Protein AF-A0A7S2EIN8-F1 (afdb_monomer_lite)

Foldseek 3Di:
DVVVVVLVVVLVVLCDLQQADPPDDPDGRHNLRVVLVVCVVVVPPCPDLVVLLSNCLSVLNPVVRDSCVVLVVVLVVLVVVLVVLVVVLVVVVPDDQVVVCVVPVDRCPVVNVVSVVVNVVSVVVSVVSVVVCVCSPSVNSSVVCCCCPVCVRNPVVSVVSVVVVVVVVVVVVVVVVVVVVVVVPDDDPDPPDPDPPPPPCPVPPDPPPPPPPPDDPPPPPPPPPPPPPPPDDPPPPDPPPDPPPPPPPPDPPPPPPPPDPPPPDPPPDDDDDD

pLDDT: mean 77.04, std 20.59, range [40.34, 98.19]

Radius of gyration: 37.45 Å; chains: 1; bounding box: 76×81×113 Å

Organism: Trieres chinensis (NCBI:txid1514140)

Sequence (274 aa):
CVTLSFSGMIAAANGDFCSGGASDGNIKDSPEGTFLDILDEQQFNRGSIIYNVLKYYITDCDSDLYPLQFLEEHEIEVNNALNSTTDFSTALNNTDSEQLQNICGSDFMKEKVLLGEIKGLLQTLAKDVVKALDLMSCKSINSLYANTFHEGTCTHSVKAFTWIFSSLLVISLCGMLMLTFRASLYEVEWYEGGGIPSSVKVDSDEMNEEPVDETNNEQKIEYQDYEHQDNEEPDSTKENIDPEIVVDNSREIEATLPASPLATSYITDKPEQY

InterPro domains:
  IPR006990 Tweety [PTHR12424] (2-222)

Structure (mmCIF, N/CA/C/O backbone):
data_AF-A0A7S2EIN8-F1
#
_entry.id   AF-A0A7S2EIN8-F1
#
loop_
_atom_site.group_PDB
_atom_site.id
_atom_site.type_symbol
_atom_site.label_atom_id
_atom_site.label_alt_id
_atom_site.label_comp_id
_atom_site.label_asym_id
_atom_site.label_entity_id
_atom_site.label_seq_id
_atom_site.pdbx_PDB_ins_code
_atom_site.Cartn_x
_atom_site.Cartn_y
_atom_site.Cartn_z
_atom_site.occupancy
_atom_site.B_iso_or_equiv
_atom_site.auth_seq_id
_atom_site.auth_comp_id
_atom_site.auth_asym_id
_atom_site.auth_atom_id
_atom_site.pdbx_PDB_model_num
ATOM 1 N N . CYS A 1 1 ? 20.362 -8.843 -34.241 1.00 55.25 1 CYS A N 1
ATOM 2 C CA . CYS A 1 1 ? 19.372 -7.831 -34.674 1.00 55.25 1 CYS A CA 1
ATOM 3 C C . CYS A 1 1 ? 18.155 -7.825 -33.746 1.00 55.25 1 CYS A C 1
ATOM 5 O O . CYS A 1 1 ? 17.931 -6.811 -33.110 1.00 55.25 1 CYS A O 1
ATOM 7 N N . VAL A 1 2 ? 17.463 -8.959 -33.558 1.00 61.47 2 VAL A N 1
ATOM 8 C CA . VAL A 1 2 ? 16.270 -9.069 -32.683 1.00 61.47 2 VAL A CA 1
ATOM 9 C C . VAL A 1 2 ? 16.517 -8.643 -31.222 1.00 61.47 2 VAL A C 1
ATOM 11 O O . VAL A 1 2 ? 15.683 -7.970 -30.627 1.00 61.47 2 VAL A O 1
ATOM 14 N N . THR A 1 3 ? 17.685 -8.951 -30.650 1.00 59.12 3 THR A N 1
ATOM 15 C CA . THR A 1 3 ? 18.017 -8.607 -29.253 1.00 59.12 3 THR A CA 1
ATOM 16 C C . THR A 1 3 ? 18.209 -7.107 -29.002 1.00 59.12 3 THR A C 1
ATOM 18 O O . THR A 1 3 ? 17.878 -6.631 -27.922 1.00 59.12 3 THR A O 1
ATOM 21 N N . LEU A 1 4 ? 18.689 -6.349 -29.996 1.00 63.88 4 LEU A N 1
ATOM 22 C CA . LEU A 1 4 ? 18.875 -4.894 -29.879 1.00 63.88 4 LEU A CA 1
ATOM 23 C C . LEU A 1 4 ? 17.540 -4.140 -29.936 1.00 63.88 4 LEU A C 1
ATOM 25 O O . LEU A 1 4 ? 17.394 -3.095 -29.305 1.00 63.88 4 LEU A O 1
ATOM 29 N N . SER A 1 5 ? 16.554 -4.683 -30.655 1.00 72.12 5 SER A N 1
ATOM 30 C CA . SER A 1 5 ? 15.210 -4.104 -30.728 1.00 72.12 5 SER A CA 1
ATOM 31 C C . SER A 1 5 ? 14.480 -4.184 -29.384 1.00 72.12 5 SER A C 1
ATOM 33 O O . SER A 1 5 ? 13.809 -3.231 -29.001 1.00 72.12 5 SER A O 1
ATOM 35 N N . PHE A 1 6 ? 14.653 -5.277 -28.632 1.00 73.06 6 PHE A N 1
ATOM 36 C CA . PHE A 1 6 ? 13.958 -5.480 -27.358 1.00 73.06 6 PHE A CA 1
ATOM 37 C C . PHE A 1 6 ? 14.475 -4.564 -26.236 1.00 73.06 6 PHE A C 1
ATOM 39 O O . PHE A 1 6 ? 13.684 -3.967 -25.510 1.00 73.06 6 PHE A O 1
ATOM 46 N N . SER A 1 7 ? 15.796 -4.366 -26.131 1.00 69.62 7 SER A N 1
ATOM 47 C CA . SER A 1 7 ? 16.373 -3.463 -25.121 1.00 69.62 7 SER A CA 1
ATOM 48 C C . SER A 1 7 ? 15.960 -2.002 -25.319 1.00 69.62 7 SER A C 1
ATOM 50 O O . SER A 1 7 ? 15.781 -1.277 -24.344 1.00 69.62 7 SER A O 1
ATOM 52 N N . GLY A 1 8 ? 15.782 -1.575 -26.575 1.00 74.50 8 GLY A N 1
ATOM 53 C CA . GLY A 1 8 ? 15.323 -0.222 -26.894 1.00 74.50 8 GLY A CA 1
ATOM 54 C C . GLY A 1 8 ? 13.888 0.038 -26.433 1.00 74.50 8 GLY A C 1
ATOM 55 O O . GLY A 1 8 ? 13.610 1.110 -25.906 1.00 74.50 8 GLY A O 1
ATOM 56 N N . MET A 1 9 ? 13.001 -0.955 -26.562 1.00 78.81 9 MET A N 1
ATOM 57 C CA . MET A 1 9 ? 11.609 -0.843 -26.109 1.00 78.81 9 MET A CA 1
ATOM 58 C C . MET A 1 9 ? 11.514 -0.702 -24.588 1.00 78.81 9 MET A C 1
ATOM 60 O O . MET A 1 9 ? 10.776 0.149 -24.110 1.00 78.81 9 MET A O 1
ATOM 64 N N . ILE A 1 10 ? 12.302 -1.475 -23.830 1.00 77.69 10 ILE A N 1
ATOM 65 C CA . ILE A 1 10 ? 12.318 -1.387 -22.359 1.00 77.69 10 ILE A CA 1
ATOM 66 C C . ILE A 1 10 ? 12.833 -0.020 -21.898 1.00 77.69 10 ILE A C 1
ATOM 68 O O . ILE A 1 10 ? 12.255 0.592 -21.004 1.00 77.69 10 ILE A O 1
ATOM 72 N N . ALA A 1 11 ? 13.908 0.482 -22.513 1.00 78.25 11 ALA A N 1
ATOM 73 C CA . ALA A 1 11 ? 14.453 1.792 -22.166 1.00 78.25 11 ALA A CA 1
ATOM 74 C C . ALA A 1 11 ? 13.470 2.928 -22.490 1.00 78.25 11 ALA A C 1
ATOM 76 O O . ALA A 1 11 ? 13.320 3.841 -21.683 1.00 78.25 11 ALA A O 1
ATOM 77 N N . ALA A 1 12 ? 12.783 2.850 -23.635 1.00 81.50 12 ALA A N 1
ATOM 78 C CA . ALA A 1 12 ? 11.754 3.813 -24.011 1.00 81.50 12 ALA A CA 1
ATOM 79 C C . ALA A 1 12 ? 10.552 3.761 -23.058 1.00 81.50 12 ALA A C 1
ATOM 81 O O . ALA A 1 12 ? 10.126 4.808 -22.592 1.00 81.50 12 ALA A O 1
ATOM 82 N N . ALA A 1 13 ? 10.070 2.566 -22.701 1.00 83.00 13 ALA A N 1
ATOM 83 C CA . ALA A 1 13 ? 8.963 2.397 -21.760 1.00 83.00 13 ALA A CA 1
ATOM 84 C C . ALA A 1 13 ? 9.299 2.929 -20.357 1.00 83.00 13 ALA A C 1
ATOM 86 O O . ALA A 1 13 ? 8.482 3.605 -19.744 1.00 83.00 13 ALA A O 1
ATOM 87 N N . ASN A 1 14 ? 10.517 2.686 -19.860 1.00 81.56 14 ASN A N 1
ATOM 88 C CA . ASN A 1 14 ? 10.955 3.232 -18.571 1.00 81.56 14 ASN A CA 1
ATOM 89 C C . ASN A 1 14 ? 11.148 4.752 -18.620 1.00 81.56 14 ASN A C 1
ATOM 91 O O . ASN A 1 14 ? 10.870 5.439 -17.641 1.00 81.56 14 ASN A O 1
ATOM 95 N N . GLY A 1 15 ? 11.647 5.268 -19.747 1.00 83.81 15 GLY A N 1
ATOM 96 C CA . GLY A 1 15 ? 11.772 6.703 -19.980 1.00 83.81 15 GLY A CA 1
ATOM 97 C C . GLY A 1 15 ? 10.412 7.388 -19.952 1.00 83.81 15 GLY A C 1
ATOM 98 O O . GLY A 1 15 ? 10.266 8.362 -19.229 1.00 83.81 15 GLY A O 1
ATOM 99 N N . ASP A 1 16 ? 9.433 6.823 -20.661 1.00 84.38 16 ASP A N 1
ATOM 100 C CA . ASP A 1 16 ? 8.050 7.306 -20.722 1.00 84.38 16 ASP A CA 1
ATOM 101 C C . ASP A 1 16 ? 7.367 7.245 -19.348 1.00 84.38 16 ASP A C 1
ATOM 103 O O . ASP A 1 16 ? 6.773 8.220 -18.893 1.00 84.38 16 ASP A O 1
ATOM 107 N N . PHE A 1 17 ? 7.564 6.142 -18.615 1.00 85.75 17 PHE A N 1
ATOM 108 C CA . PHE A 1 17 ? 7.057 5.995 -17.252 1.00 85.75 17 PHE A CA 1
ATOM 109 C C . PHE A 1 17 ? 7.578 7.100 -16.326 1.00 85.75 17 PHE A C 1
ATOM 111 O O . PHE A 1 17 ? 6.794 7.707 -15.608 1.00 85.75 17 PHE A O 1
ATOM 118 N N . CYS A 1 18 ? 8.880 7.392 -16.363 1.00 87.00 18 CYS A N 1
ATOM 119 C CA . CYS A 1 18 ? 9.504 8.379 -15.482 1.00 87.00 18 CYS A CA 1
ATOM 120 C C . CYS A 1 18 ? 9.372 9.829 -15.961 1.00 87.00 18 CYS A C 1
ATOM 122 O O . CYS A 1 18 ? 9.453 10.734 -15.137 1.00 87.00 18 CYS A O 1
ATOM 124 N N . SER A 1 19 ? 9.185 10.067 -17.262 1.00 85.75 19 SER A N 1
ATOM 125 C CA . SER A 1 19 ? 8.860 11.398 -17.785 1.00 85.75 19 SER A CA 1
ATOM 126 C C . SER A 1 19 ? 7.396 11.771 -17.586 1.00 85.75 19 SER A C 1
ATOM 128 O O . SER A 1 19 ? 7.049 12.917 -17.831 1.00 85.75 19 SER A O 1
ATOM 130 N N . GLY A 1 20 ? 6.562 10.832 -17.135 1.00 78.69 20 GLY A N 1
ATOM 131 C CA . GLY A 1 20 ? 5.189 11.073 -16.715 1.00 78.69 20 GLY A CA 1
ATOM 132 C C . GLY A 1 20 ? 4.190 11.315 -17.849 1.00 78.69 20 GLY A C 1
ATOM 133 O O . GLY A 1 20 ? 4.522 11.773 -18.943 1.00 78.69 20 GLY A O 1
ATOM 134 N N . GLY A 1 21 ? 2.928 11.015 -17.546 1.00 68.50 21 GLY A N 1
ATOM 135 C CA . GLY A 1 21 ? 1.764 11.308 -18.378 1.00 68.50 21 GLY A CA 1
ATOM 136 C C . GLY A 1 21 ? 1.254 12.745 -18.222 1.00 68.50 21 GLY A C 1
ATOM 137 O O . GLY A 1 21 ? 1.492 13.414 -17.216 1.00 68.50 21 GLY A O 1
ATOM 138 N N . ALA A 1 22 ? 0.534 13.246 -19.228 1.00 61.72 22 ALA A N 1
ATOM 139 C CA . ALA A 1 22 ? 0.036 14.624 -19.286 1.00 61.72 22 ALA A CA 1
ATOM 140 C C . ALA A 1 22 ? -1.265 14.831 -18.486 1.00 61.72 22 ALA A C 1
ATOM 142 O O . ALA A 1 22 ? -2.180 15.508 -18.965 1.00 61.72 22 ALA A O 1
ATOM 143 N N . SER A 1 23 ? -1.368 14.262 -17.287 1.00 57.94 23 SER A N 1
ATOM 144 C CA . SER A 1 23 ? -2.604 14.317 -16.510 1.00 57.94 23 SER A CA 1
ATOM 145 C C . SER A 1 23 ? -2.609 15.477 -15.514 1.00 57.94 23 SER A C 1
ATOM 147 O O . SER A 1 23 ? -1.933 15.493 -14.493 1.00 57.94 23 SER A O 1
ATOM 149 N N . ASP A 1 24 ? -3.420 16.474 -15.866 1.00 61.41 24 ASP A N 1
ATOM 150 C CA . ASP A 1 24 ? -3.988 17.491 -14.981 1.00 61.41 24 ASP A CA 1
ATOM 151 C C . ASP A 1 24 ? -2.997 18.447 -14.290 1.00 61.41 24 ASP A C 1
ATOM 153 O O . ASP A 1 24 ? -2.968 18.579 -13.075 1.00 61.41 24 ASP A O 1
ATOM 157 N N . GLY A 1 25 ? -2.209 19.173 -15.095 1.00 61.91 25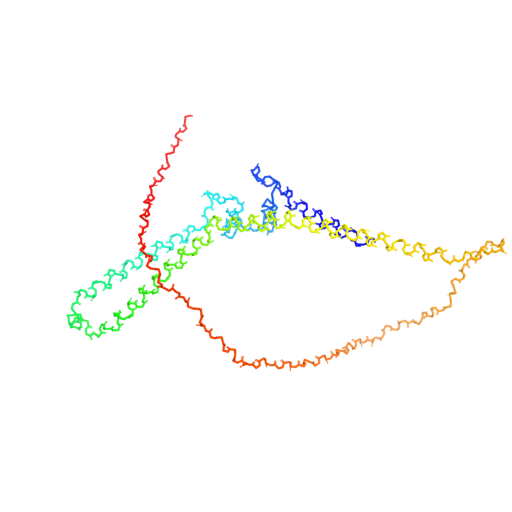 GLY A N 1
ATOM 158 C CA . GLY A 1 25 ? -1.685 20.525 -14.808 1.00 61.91 25 GLY A CA 1
ATOM 159 C C . GLY A 1 25 ? -0.634 20.705 -13.700 1.00 61.91 25 GLY A C 1
ATOM 160 O O . GLY A 1 25 ? 0.293 21.490 -13.898 1.00 61.91 25 GLY A O 1
ATOM 161 N N . ASN A 1 26 ? -0.757 19.984 -12.590 1.00 66.75 26 ASN A N 1
ATOM 162 C CA . ASN A 1 26 ? 0.012 20.125 -11.357 1.00 66.75 26 ASN A CA 1
ATOM 163 C C . ASN A 1 26 ? 0.976 18.953 -11.122 1.00 66.75 26 ASN A C 1
ATOM 165 O O . ASN A 1 26 ? 1.955 19.127 -10.404 1.00 66.75 26 ASN A O 1
ATOM 169 N N . ILE A 1 27 ? 0.742 17.798 -11.753 1.00 69.81 27 ILE A N 1
ATOM 170 C CA . ILE A 1 27 ? 1.620 16.622 -11.699 1.00 69.81 27 ILE A CA 1
ATOM 171 C C . ILE A 1 27 ? 2.192 16.426 -13.101 1.00 69.81 27 ILE A C 1
ATOM 173 O O . ILE A 1 27 ? 1.700 15.634 -13.898 1.00 69.81 27 ILE A O 1
ATOM 177 N N . LYS A 1 28 ? 3.176 17.255 -13.454 1.00 66.25 28 LYS A N 1
ATOM 178 C CA . LYS A 1 28 ? 3.930 17.086 -14.698 1.00 66.25 28 LYS A CA 1
ATOM 179 C C . LYS A 1 28 ? 5.266 16.452 -14.368 1.00 66.25 28 LYS A C 1
ATOM 181 O O . LYS A 1 28 ? 5.902 16.845 -13.394 1.00 66.25 28 LYS A O 1
ATOM 186 N N . ASP A 1 29 ? 5.673 15.520 -15.215 1.00 79.81 29 ASP A N 1
ATOM 187 C CA . ASP A 1 29 ? 6.986 14.886 -15.183 1.00 79.81 29 ASP A CA 1
ATOM 188 C C . ASP A 1 29 ? 7.211 13.918 -14.015 1.00 79.81 29 ASP A C 1
ATOM 190 O O . ASP A 1 29 ? 8.273 13.917 -13.391 1.00 79.81 29 ASP A O 1
ATOM 194 N N . SER A 1 30 ? 6.210 13.089 -13.702 1.00 84.56 30 SER A N 1
ATOM 195 C CA . SER A 1 30 ? 6.331 12.119 -12.617 1.00 84.56 30 SER A CA 1
ATOM 196 C C . SER A 1 30 ? 5.595 10.792 -12.903 1.00 84.56 30 SER A C 1
ATOM 198 O O . SER A 1 30 ? 4.578 10.785 -13.610 1.00 84.56 30 SER A O 1
ATOM 200 N N . PRO A 1 31 ? 6.101 9.645 -12.398 1.00 88.00 31 PRO A N 1
ATOM 201 C CA . PRO A 1 31 ? 5.529 8.313 -12.652 1.00 88.00 31 PRO A CA 1
ATOM 202 C C . PRO A 1 31 ? 4.085 8.147 -12.165 1.00 88.00 31 PRO A C 1
ATOM 204 O O . PRO A 1 31 ? 3.326 7.325 -12.681 1.00 88.00 31 PRO A O 1
ATOM 207 N N . GLU A 1 32 ? 3.693 8.970 -11.202 1.00 88.62 32 GLU A N 1
ATOM 208 C CA . GLU A 1 32 ? 2.340 9.132 -10.686 1.00 88.62 32 GLU A CA 1
ATOM 209 C C . GLU A 1 32 ? 1.321 9.424 -11.794 1.00 88.62 32 GLU A C 1
ATOM 211 O O . GLU A 1 32 ? 0.262 8.796 -11.834 1.00 88.62 32 GLU A O 1
ATOM 216 N N . GLY A 1 33 ? 1.654 10.330 -12.722 1.00 87.81 33 GLY A N 1
ATOM 217 C CA . GLY A 1 33 ? 0.772 10.695 -13.832 1.00 87.81 33 GLY A CA 1
ATOM 218 C C . GLY A 1 33 ? 0.499 9.511 -14.756 1.00 87.81 33 GLY A C 1
ATOM 219 O O . GLY A 1 33 ? -0.649 9.237 -15.095 1.00 87.81 33 GLY A O 1
ATOM 220 N N . THR A 1 34 ? 1.539 8.738 -15.075 1.00 88.81 34 THR A N 1
ATOM 221 C CA . THR A 1 34 ? 1.422 7.528 -15.903 1.00 88.81 34 THR A CA 1
ATOM 222 C C . THR A 1 34 ? 0.544 6.471 -15.235 1.00 88.81 34 THR A C 1
ATOM 224 O O . THR A 1 34 ? -0.249 5.805 -15.897 1.00 88.81 34 THR A O 1
ATOM 227 N N . PHE A 1 35 ? 0.646 6.310 -13.912 1.00 89.00 35 PHE A N 1
ATOM 228 C CA . PHE A 1 35 ? -0.192 5.359 -13.183 1.00 89.00 35 PHE A CA 1
ATOM 229 C C . PHE A 1 35 ? -1.673 5.764 -13.200 1.00 89.00 35 PHE A C 1
ATOM 231 O O . PHE A 1 35 ? -2.539 4.910 -13.396 1.00 89.00 35 PHE A O 1
ATOM 238 N N . LEU A 1 36 ? -1.968 7.059 -13.045 1.00 89.44 36 LEU A N 1
ATOM 239 C CA . LEU A 1 36 ? -3.331 7.582 -13.164 1.00 89.44 36 LEU A CA 1
ATOM 240 C C . LEU A 1 36 ? -3.890 7.402 -14.581 1.00 89.44 36 LEU A C 1
ATOM 242 O O . LEU A 1 36 ? -5.034 6.971 -14.720 1.00 89.44 36 LEU A O 1
ATOM 246 N N . ASP A 1 37 ? -3.075 7.641 -15.610 1.00 89.19 37 ASP A N 1
ATOM 247 C CA . ASP A 1 37 ? -3.460 7.431 -17.010 1.00 89.19 37 ASP A CA 1
ATOM 248 C C . ASP A 1 37 ? -3.801 5.960 -17.286 1.00 89.19 37 ASP A C 1
ATOM 250 O O . ASP A 1 37 ? -4.831 5.666 -17.893 1.00 89.19 37 ASP A O 1
ATOM 254 N N . ILE A 1 38 ? -2.997 5.020 -16.772 1.00 89.81 38 ILE A N 1
ATOM 255 C CA . ILE A 1 38 ? -3.266 3.578 -16.894 1.00 89.81 38 ILE A CA 1
ATOM 256 C C . ILE A 1 38 ? -4.565 3.199 -16.174 1.00 89.81 38 ILE A C 1
ATOM 258 O O . ILE A 1 38 ? -5.360 2.425 -16.710 1.00 89.81 38 ILE A O 1
ATOM 262 N N . LEU A 1 39 ? -4.801 3.716 -14.964 1.00 90.88 39 LEU A N 1
ATOM 263 C CA . LEU A 1 39 ? -6.041 3.447 -14.229 1.00 90.88 39 LEU A CA 1
ATOM 264 C C . LEU A 1 39 ? -7.270 3.957 -14.989 1.00 90.88 39 LEU A C 1
ATOM 266 O O . LEU A 1 39 ? -8.283 3.253 -15.066 1.00 90.88 39 LEU A O 1
ATOM 270 N N . ASP A 1 40 ? -7.174 5.153 -15.566 1.00 90.56 40 ASP A N 1
ATOM 271 C CA . ASP A 1 40 ? -8.233 5.741 -16.378 1.00 90.56 40 ASP A CA 1
ATOM 272 C C . ASP A 1 40 ? -8.450 4.950 -17.685 1.00 90.56 40 ASP A C 1
ATOM 274 O O . ASP A 1 40 ? -9.597 4.696 -18.064 1.00 90.56 40 ASP A O 1
ATOM 278 N N . GLU A 1 41 ? -7.383 4.485 -18.345 1.00 92.44 41 GLU A N 1
ATOM 279 C CA . GLU A 1 41 ? -7.465 3.677 -19.570 1.00 92.44 41 GLU A CA 1
ATOM 280 C C . GLU A 1 41 ? -8.083 2.292 -19.323 1.00 92.44 41 GLU A C 1
ATOM 282 O O . GLU A 1 41 ? -8.883 1.809 -20.126 1.00 92.44 41 GLU A O 1
ATOM 287 N N . GLN A 1 42 ? -7.803 1.682 -18.168 1.00 94.56 42 GLN A N 1
ATOM 288 C CA . GLN A 1 42 ? -8.434 0.430 -17.731 1.00 94.56 42 GLN A CA 1
ATOM 289 C C . GLN A 1 42 ? -9.904 0.602 -17.307 1.00 94.56 42 GLN A C 1
ATOM 291 O O . GLN A 1 42 ? -10.538 -0.363 -16.882 1.00 94.56 42 GLN A O 1
ATOM 296 N N . GLN A 1 43 ? -10.466 1.810 -17.428 1.00 93.81 43 GLN A N 1
ATOM 297 C CA . GLN A 1 43 ? -11.842 2.130 -17.049 1.00 93.81 43 GLN A CA 1
ATOM 298 C C . GLN A 1 43 ? -12.142 1.810 -15.579 1.00 93.81 43 GLN A C 1
ATOM 300 O O . GLN A 1 43 ? -13.267 1.424 -15.236 1.00 93.81 43 GLN A O 1
ATOM 305 N N . PHE A 1 44 ? -11.158 1.981 -14.685 1.00 94.81 44 PHE A N 1
ATOM 306 C CA . PHE A 1 44 ? -11.447 1.901 -13.258 1.00 94.81 44 PHE A CA 1
ATOM 307 C C . PHE A 1 44 ? -12.503 2.942 -12.899 1.00 94.81 44 PHE A C 1
ATOM 309 O O . PHE A 1 44 ? -12.460 4.101 -13.316 1.00 94.81 44 PHE A O 1
ATOM 316 N N . ASN A 1 45 ? -13.494 2.521 -12.115 1.00 95.44 45 ASN A N 1
ATOM 317 C CA . ASN A 1 45 ? -14.538 3.431 -11.684 1.00 95.44 45 ASN A CA 1
ATOM 318 C C . ASN A 1 45 ? -13.909 4.513 -10.792 1.00 95.44 45 ASN A C 1
ATOM 320 O O . ASN A 1 45 ? -13.453 4.210 -9.687 1.00 95.44 45 ASN A O 1
ATOM 324 N N . ARG A 1 46 ? -13.926 5.768 -11.258 1.00 91.75 46 ARG A N 1
ATOM 325 C CA . ARG A 1 46 ? -13.406 6.937 -10.527 1.00 91.75 46 ARG A CA 1
ATOM 326 C C . ARG A 1 46 ? -14.088 7.167 -9.175 1.00 91.75 46 ARG A C 1
ATOM 328 O O . ARG A 1 46 ? -13.531 7.837 -8.321 1.00 91.75 46 ARG A O 1
ATOM 335 N N . GLY A 1 47 ? -15.283 6.609 -8.968 1.00 91.88 47 GLY A N 1
ATOM 336 C CA . GLY A 1 47 ? -15.971 6.617 -7.674 1.00 91.88 47 GLY A CA 1
ATOM 337 C C . GLY A 1 47 ? -15.611 5.445 -6.755 1.00 91.88 47 GLY A C 1
ATOM 338 O O . GLY A 1 47 ? -16.152 5.355 -5.656 1.00 91.88 47 GLY A O 1
ATOM 339 N N . SER A 1 48 ? -14.760 4.512 -7.188 1.00 93.31 48 SER A N 1
ATOM 340 C CA . SER A 1 48 ? -14.360 3.379 -6.351 1.00 93.31 48 SER A CA 1
ATOM 341 C C . SER A 1 48 ? -13.409 3.820 -5.239 1.00 93.31 48 SER A C 1
ATOM 343 O O . SER A 1 48 ? -12.536 4.663 -5.441 1.00 93.31 48 SER A O 1
ATOM 345 N N . ILE A 1 49 ? -13.544 3.195 -4.066 1.00 91.56 49 ILE A N 1
ATOM 346 C CA . ILE A 1 49 ? -12.666 3.446 -2.914 1.00 91.56 49 ILE A CA 1
ATOM 347 C C . ILE A 1 49 ? -11.204 3.204 -3.300 1.00 91.56 49 ILE A C 1
ATOM 349 O O . ILE A 1 49 ? -10.345 4.001 -2.957 1.00 91.56 49 ILE A O 1
ATOM 353 N N . ILE A 1 50 ? -10.930 2.151 -4.075 1.00 91.75 50 ILE A N 1
ATOM 354 C CA . ILE A 1 50 ? -9.571 1.794 -4.501 1.00 91.75 50 ILE A CA 1
ATOM 355 C C . ILE A 1 50 ? -8.946 2.911 -5.347 1.00 91.75 50 ILE A C 1
ATOM 357 O O . ILE A 1 50 ? -7.807 3.292 -5.092 1.00 91.75 50 ILE A O 1
ATOM 361 N N . TYR A 1 51 ? -9.690 3.467 -6.311 1.00 92.94 51 TYR A N 1
ATOM 362 C CA . TYR A 1 51 ? -9.209 4.586 -7.126 1.00 92.94 51 TYR A CA 1
ATOM 363 C C . TYR A 1 51 ? -8.905 5.814 -6.262 1.00 92.94 51 TYR A C 1
ATOM 365 O O . TYR A 1 51 ? -7.838 6.403 -6.396 1.00 92.94 51 TYR A O 1
ATOM 373 N N . ASN A 1 52 ? -9.798 6.159 -5.329 1.00 93.19 52 ASN A N 1
ATOM 374 C CA . ASN A 1 52 ? -9.606 7.304 -4.438 1.00 93.19 52 ASN A CA 1
ATOM 375 C C . ASN A 1 52 ? -8.430 7.109 -3.474 1.00 93.19 52 ASN A C 1
ATOM 377 O O . ASN A 1 52 ? -7.679 8.049 -3.256 1.00 93.19 52 ASN A O 1
ATOM 381 N N . VAL A 1 53 ? -8.237 5.900 -2.938 1.00 92.88 53 VAL A N 1
ATOM 382 C CA . VAL A 1 53 ? -7.086 5.554 -2.088 1.00 92.88 53 VAL A CA 1
ATOM 383 C C . VAL A 1 53 ? -5.778 5.698 -2.859 1.00 92.88 53 VAL A C 1
ATOM 385 O O . VAL A 1 53 ? -4.852 6.342 -2.373 1.00 92.88 53 VAL A O 1
ATOM 388 N N . LEU A 1 54 ? -5.699 5.139 -4.069 1.00 91.81 54 LEU A N 1
ATOM 389 C CA . LEU A 1 54 ? -4.502 5.257 -4.901 1.00 91.81 54 LEU A CA 1
ATOM 390 C C . LEU A 1 54 ? -4.241 6.716 -5.266 1.00 91.81 54 LEU A C 1
ATOM 392 O O . LEU A 1 54 ? -3.137 7.204 -5.051 1.00 91.81 54 LEU A O 1
ATOM 396 N N . LYS A 1 55 ? -5.267 7.427 -5.743 1.00 91.81 55 LYS A N 1
ATOM 397 C CA . LYS A 1 55 ? -5.166 8.846 -6.079 1.00 91.81 55 LYS A CA 1
ATOM 398 C C . LYS A 1 55 ? -4.690 9.667 -4.882 1.00 91.81 55 LYS A C 1
ATOM 400 O O . LYS A 1 55 ? -3.750 10.425 -5.048 1.00 91.81 55 LYS A O 1
ATOM 405 N N . TYR A 1 56 ? -5.261 9.458 -3.695 1.00 92.94 56 TYR A N 1
ATOM 406 C CA . TYR A 1 56 ? -4.871 10.152 -2.467 1.00 92.94 56 TYR A CA 1
ATOM 407 C C . TYR A 1 56 ? -3.374 10.015 -2.166 1.00 92.94 56 TYR A C 1
ATOM 409 O O . TYR A 1 56 ? -2.704 11.019 -1.950 1.00 92.94 56 TYR A O 1
ATOM 417 N N . TYR A 1 57 ? -2.816 8.800 -2.204 1.00 91.81 57 TYR A N 1
ATOM 418 C CA . TYR A 1 57 ? -1.383 8.611 -1.942 1.00 91.81 57 TYR A CA 1
ATOM 419 C C . TYR A 1 57 ? -0.486 9.165 -3.052 1.00 91.81 57 TYR A C 1
ATOM 421 O O . TYR A 1 57 ? 0.603 9.653 -2.770 1.00 91.81 57 TYR A O 1
ATOM 429 N N . ILE A 1 58 ? -0.947 9.103 -4.299 1.00 90.00 58 ILE A N 1
ATOM 430 C CA . ILE A 1 58 ? -0.225 9.596 -5.475 1.00 90.00 58 ILE A CA 1
ATOM 431 C C . ILE A 1 58 ? -0.179 11.132 -5.498 1.00 90.00 58 ILE A C 1
ATOM 433 O O . ILE A 1 58 ? 0.829 11.712 -5.888 1.00 90.00 58 ILE A O 1
ATOM 437 N N . THR A 1 59 ? -1.242 11.806 -5.056 1.00 89.12 59 THR A N 1
ATOM 438 C CA . THR A 1 59 ? -1.342 13.274 -5.014 1.00 89.12 59 THR A CA 1
ATOM 439 C C . THR A 1 59 ? -0.805 13.865 -3.707 1.00 89.12 59 THR A C 1
ATOM 441 O O . THR A 1 59 ? -1.340 14.861 -3.228 1.00 89.12 59 THR A O 1
ATOM 444 N N . ASP A 1 60 ? 0.204 13.234 -3.099 1.00 88.81 60 ASP A N 1
ATOM 445 C CA . ASP A 1 60 ? 0.831 13.675 -1.841 1.00 88.81 60 ASP A CA 1
ATOM 446 C C . ASP A 1 60 ? -0.183 13.915 -0.703 1.00 88.81 60 ASP A C 1
ATOM 448 O O . ASP A 1 60 ? -0.063 14.844 0.095 1.00 88.81 60 ASP A O 1
ATOM 452 N N . CYS A 1 61 ? -1.205 13.055 -0.629 1.00 91.81 61 CYS A N 1
ATOM 453 C CA . CYS A 1 61 ? -2.212 13.044 0.430 1.00 91.81 61 CYS A CA 1
ATOM 454 C C . CYS A 1 61 ? -3.074 14.306 0.508 1.00 91.81 61 CYS A C 1
ATOM 456 O O . CYS A 1 61 ? -3.397 14.778 1.604 1.00 91.81 61 CYS A O 1
ATOM 458 N N . ASP A 1 62 ? -3.460 14.825 -0.656 1.00 89.50 62 ASP A N 1
ATOM 459 C CA . ASP A 1 62 ? -4.387 15.946 -0.786 1.00 89.50 62 ASP A CA 1
ATOM 460 C C . ASP A 1 62 ? -5.622 15.777 0.123 1.00 89.50 62 ASP A C 1
ATOM 462 O O . ASP A 1 62 ? -6.359 14.786 0.051 1.00 89.50 62 ASP A O 1
ATOM 466 N N . SER A 1 63 ? -5.831 16.755 1.010 1.00 82.56 63 SER A N 1
ATOM 467 C CA . SER A 1 63 ? -6.875 16.736 2.037 1.00 82.56 63 SER A CA 1
ATOM 468 C C . SER A 1 63 ? -8.286 16.703 1.460 1.00 82.56 63 SER A C 1
ATOM 470 O O . SER A 1 63 ? -9.211 16.257 2.139 1.00 82.56 63 SER A O 1
ATOM 472 N N . ASP A 1 64 ? -8.455 17.142 0.214 1.00 88.00 64 ASP A N 1
ATOM 473 C CA . ASP A 1 64 ? -9.760 17.207 -0.441 1.00 88.00 64 ASP A CA 1
ATOM 474 C C . ASP A 1 64 ? -10.336 15.812 -0.749 1.00 88.00 64 ASP A C 1
ATOM 476 O O . ASP A 1 64 ? -11.541 15.660 -0.965 1.00 88.00 64 ASP A O 1
ATOM 480 N N . LEU A 1 65 ? -9.491 14.774 -0.749 1.00 85.25 65 LEU A N 1
ATOM 481 C CA . LEU A 1 65 ? -9.836 13.408 -1.143 1.00 85.25 65 LEU A CA 1
ATOM 482 C C . LEU A 1 65 ? -9.437 12.390 -0.071 1.00 85.25 65 LEU A C 1
ATOM 484 O O . LEU A 1 65 ? -8.792 11.398 -0.387 1.00 85.25 65 LEU A O 1
ATOM 488 N N . TYR A 1 66 ? -9.813 12.604 1.192 1.00 92.38 66 TYR A N 1
ATOM 489 C CA . TYR A 1 66 ? -9.497 11.657 2.267 1.00 92.38 66 TYR A CA 1
ATOM 490 C C . TYR A 1 66 ? -10.395 10.399 2.225 1.00 92.38 66 TYR A C 1
ATOM 492 O O . TYR A 1 66 ? -11.563 10.457 2.618 1.00 92.38 66 TYR A O 1
ATOM 500 N N . PRO A 1 67 ? -9.894 9.226 1.783 1.00 93.75 67 PRO A N 1
ATOM 501 C CA . PRO A 1 67 ? -10.732 8.054 1.531 1.00 93.75 67 PRO A CA 1
ATOM 502 C C . PRO A 1 67 ? -10.874 7.143 2.759 1.00 93.75 67 PRO A C 1
ATOM 504 O O . PRO A 1 67 ? -11.647 6.186 2.729 1.00 93.75 67 PRO A O 1
ATOM 507 N N . LEU A 1 68 ? -10.127 7.423 3.831 1.00 94.12 68 LEU A N 1
ATOM 508 C CA . LEU A 1 68 ? -10.083 6.633 5.063 1.00 94.12 68 LEU A CA 1
ATOM 509 C C . LEU A 1 68 ? -11.020 7.172 6.150 1.00 94.12 68 LEU A C 1
ATOM 511 O O . LEU A 1 68 ? -10.975 6.701 7.283 1.00 94.12 68 LEU A O 1
ATOM 515 N N . GLN A 1 69 ? -11.912 8.104 5.806 1.00 94.19 69 GLN A N 1
ATOM 516 C CA . GLN A 1 69 ? -12.891 8.658 6.743 1.00 94.19 69 GLN A CA 1
ATOM 517 C C . GLN A 1 69 ? -13.713 7.562 7.441 1.00 94.19 69 GLN A C 1
ATOM 519 O O . GLN A 1 69 ? -13.949 7.636 8.643 1.00 94.19 69 GLN A O 1
ATOM 524 N N . PHE A 1 70 ? -14.084 6.500 6.718 1.00 93.44 70 PHE A N 1
ATOM 525 C CA . PHE A 1 70 ? -14.824 5.375 7.300 1.00 93.44 70 PHE A CA 1
ATOM 526 C C . PHE A 1 70 ? -14.057 4.681 8.441 1.00 93.44 70 PHE A C 1
ATOM 528 O O . PHE A 1 70 ? -14.672 4.110 9.337 1.00 93.44 70 PHE A O 1
ATOM 535 N N . LEU A 1 71 ? -12.720 4.699 8.404 1.00 94.31 71 LEU A N 1
ATOM 536 C CA . LEU A 1 71 ? -11.879 4.059 9.410 1.00 94.31 71 LEU A CA 1
ATOM 537 C C . LEU A 1 71 ? -11.772 4.926 10.672 1.00 94.31 71 LEU A C 1
ATOM 539 O O . LEU A 1 71 ? -11.792 4.385 11.774 1.00 94.31 71 LEU A O 1
ATOM 543 N N . GLU A 1 72 ? -11.743 6.251 10.521 1.00 94.56 72 GLU A N 1
ATOM 544 C CA . GLU A 1 72 ? -11.845 7.197 11.645 1.00 94.56 72 GLU A CA 1
ATOM 545 C C . GLU A 1 72 ? -13.225 7.135 12.309 1.00 94.56 72 GLU A C 1
ATOM 547 O O . GLU A 1 72 ? -13.338 7.100 13.534 1.00 94.56 72 GLU A O 1
ATOM 552 N N . GLU A 1 73 ? -14.291 7.054 11.509 1.00 96.00 73 GLU A N 1
ATOM 553 C CA . GLU A 1 73 ? -15.649 6.847 12.021 1.00 96.00 73 GLU A CA 1
ATOM 554 C C . GLU A 1 73 ? -15.740 5.528 12.799 1.00 96.00 73 GLU A C 1
ATOM 556 O O . GLU A 1 73 ? -16.273 5.497 13.912 1.00 96.00 73 GLU A O 1
ATOM 561 N N . HIS A 1 74 ? -15.133 4.459 12.278 1.00 95.44 74 HIS A N 1
ATOM 562 C CA . HIS A 1 74 ? -15.065 3.181 12.975 1.00 95.44 74 HIS A CA 1
ATOM 563 C 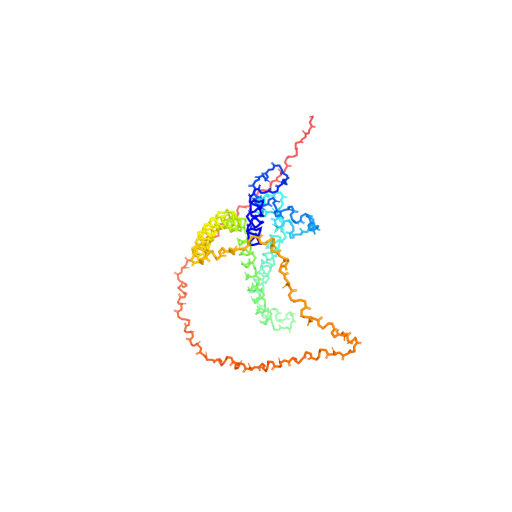C . HIS A 1 74 ? -14.265 3.258 14.287 1.00 95.44 74 HIS A C 1
ATOM 565 O O . HIS A 1 74 ? -14.668 2.664 15.288 1.00 95.44 74 HIS A O 1
ATOM 571 N N . GLU A 1 75 ? -13.166 4.017 14.331 1.00 96.56 75 GLU A N 1
ATOM 572 C CA . GLU A 1 75 ? -12.407 4.260 15.563 1.00 96.56 75 GLU A CA 1
ATOM 573 C C . GLU A 1 75 ? -13.290 4.905 16.645 1.00 96.56 75 GLU A C 1
ATOM 575 O O . GLU A 1 75 ? -13.298 4.474 17.805 1.00 96.56 75 GLU A O 1
ATOM 580 N N . ILE A 1 76 ? -14.080 5.912 16.264 1.00 97.44 76 ILE A N 1
ATOM 581 C CA . ILE A 1 76 ? -15.015 6.596 17.162 1.00 97.44 76 ILE A CA 1
ATOM 582 C C . ILE A 1 76 ? -16.077 5.616 17.679 1.00 97.44 76 ILE A C 1
ATOM 584 O O . ILE A 1 76 ? -16.356 5.584 18.882 1.00 97.44 76 ILE A O 1
ATOM 588 N N . GLU A 1 77 ? -16.656 4.790 16.806 1.00 97.56 77 GLU A N 1
ATOM 589 C CA . GLU A 1 77 ? -17.649 3.779 17.186 1.00 97.56 77 GLU A CA 1
ATOM 590 C C . GLU A 1 77 ? -17.089 2.750 18.175 1.00 97.56 77 GLU A C 1
ATOM 592 O O . GLU A 1 77 ? -17.726 2.462 19.194 1.00 97.56 77 GLU A O 1
ATOM 597 N N . VAL A 1 78 ? -15.882 2.235 17.924 1.00 97.44 78 VAL A N 1
ATOM 598 C CA . VAL A 1 78 ? -15.218 1.268 18.810 1.00 97.44 78 VAL A CA 1
ATOM 599 C C . VAL A 1 78 ? -14.927 1.892 20.176 1.00 97.44 78 VAL A C 1
ATOM 601 O O . VAL A 1 78 ? -15.188 1.264 21.207 1.00 97.44 78 VAL A O 1
ATOM 604 N N . ASN A 1 79 ? -14.463 3.142 20.218 1.00 97.81 79 ASN A N 1
ATOM 605 C CA . ASN A 1 79 ? -14.228 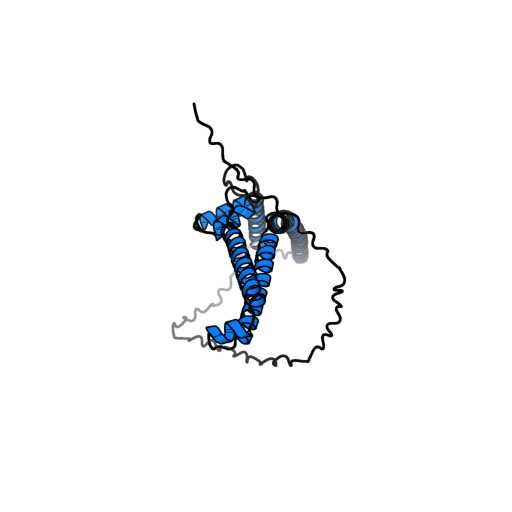3.859 21.472 1.00 97.81 79 ASN A CA 1
ATOM 606 C C . ASN A 1 79 ? -15.530 4.111 22.251 1.00 97.81 79 ASN A C 1
ATOM 608 O O . ASN A 1 79 ? -15.577 3.919 23.469 1.00 97.81 79 ASN A O 1
ATOM 612 N N . ASN A 1 80 ? -16.618 4.467 21.566 1.00 98.00 80 ASN A N 1
ATOM 613 C CA . ASN A 1 80 ? -17.933 4.632 22.188 1.00 98.00 80 ASN A CA 1
ATOM 614 C C . ASN A 1 80 ? -18.471 3.310 22.757 1.00 98.00 80 ASN A C 1
ATOM 616 O O . ASN A 1 80 ? -19.001 3.283 23.875 1.00 98.00 80 ASN A O 1
ATOM 620 N N . ALA A 1 81 ? -18.301 2.205 22.027 1.00 97.81 81 ALA A N 1
ATOM 621 C CA . ALA A 1 81 ? -18.658 0.869 22.496 1.00 97.81 81 ALA A CA 1
ATOM 622 C C . ALA A 1 81 ? -17.820 0.455 23.717 1.00 97.81 81 ALA A C 1
ATOM 624 O O . ALA A 1 81 ? -18.358 -0.096 24.684 1.00 97.81 81 ALA A O 1
ATOM 625 N N . LEU A 1 82 ? -16.520 0.764 23.718 1.00 98.12 82 LEU A N 1
ATOM 626 C CA . LEU A 1 82 ? -15.617 0.497 24.835 1.00 98.12 82 LEU A CA 1
ATOM 627 C C . LEU A 1 82 ? -16.000 1.290 26.093 1.00 98.12 82 LEU A C 1
ATOM 629 O O . LEU A 1 82 ? -16.027 0.719 27.189 1.00 98.12 82 LEU A O 1
ATOM 633 N N . ASN A 1 83 ? -16.329 2.575 25.943 1.00 98.19 83 ASN A N 1
ATOM 634 C CA . ASN A 1 83 ? -16.792 3.426 27.040 1.00 98.19 83 ASN A CA 1
ATOM 635 C C . ASN A 1 83 ? -18.111 2.899 27.612 1.00 98.19 83 ASN A C 1
ATOM 637 O O . ASN A 1 83 ? -18.195 2.633 28.807 1.00 98.19 83 ASN A O 1
ATOM 641 N N . SER A 1 84 ? -19.087 2.602 26.749 1.00 97.94 84 SER A N 1
ATOM 642 C CA . SER A 1 84 ? -20.384 2.044 27.162 1.00 97.94 84 SER A CA 1
ATOM 643 C C . SER A 1 84 ? -20.234 0.702 27.892 1.00 97.94 84 SER A C 1
ATOM 645 O O . SER A 1 84 ? -20.869 0.462 28.919 1.00 97.94 84 SER A O 1
ATOM 647 N N . THR A 1 85 ? -19.348 -0.171 27.403 1.00 97.75 85 THR A N 1
ATOM 648 C CA . THR A 1 85 ? -19.033 -1.463 28.037 1.00 97.75 85 THR A CA 1
ATOM 649 C C . THR A 1 85 ? -18.342 -1.268 29.387 1.00 97.75 85 THR A C 1
ATOM 651 O O . THR A 1 85 ? -18.613 -1.995 30.344 1.00 97.75 85 THR A O 1
ATOM 654 N N . THR A 1 86 ? -17.459 -0.274 29.491 1.00 97.56 86 THR A N 1
ATOM 655 C CA . THR A 1 86 ? -16.762 0.069 30.734 1.00 97.56 86 THR A CA 1
ATOM 656 C C . THR A 1 86 ? -17.720 0.636 31.775 1.00 97.56 86 THR A C 1
ATOM 658 O O . THR A 1 86 ? -17.652 0.222 32.934 1.00 97.56 86 THR A O 1
ATOM 661 N N . ASP A 1 87 ? -18.646 1.502 31.373 1.00 97.81 87 ASP A N 1
ATOM 662 C CA . ASP A 1 87 ? -19.676 2.064 32.247 1.00 97.81 87 ASP A CA 1
ATOM 663 C C . ASP A 1 87 ? -20.618 0.971 32.753 1.00 97.81 87 ASP A C 1
ATOM 665 O O . ASP A 1 87 ? -20.867 0.868 33.956 1.00 97.81 87 ASP A O 1
ATOM 669 N N . PHE A 1 88 ? -21.065 0.082 31.862 1.00 96.44 88 PHE A N 1
ATOM 670 C CA . PHE A 1 88 ? -21.894 -1.063 32.233 1.00 96.44 88 PHE A CA 1
ATOM 671 C C . PHE A 1 88 ? -21.165 -2.023 33.186 1.00 96.44 88 PHE A C 1
ATOM 673 O O . PHE A 1 88 ? -21.717 -2.426 34.210 1.00 96.44 88 PHE A O 1
ATOM 680 N N . SER A 1 89 ? -19.896 -2.336 32.904 1.00 96.31 89 SER A N 1
ATOM 681 C CA . SER A 1 89 ? -19.054 -3.159 33.781 1.00 96.31 89 SER A CA 1
ATOM 682 C C . SER A 1 89 ? -18.873 -2.514 35.159 1.00 96.31 89 SER A C 1
ATOM 684 O O . SER A 1 89 ? -18.976 -3.190 36.182 1.00 96.31 89 SER A O 1
ATOM 686 N N . THR A 1 90 ? -18.679 -1.195 35.205 1.00 96.75 90 THR A N 1
ATOM 687 C CA . THR A 1 90 ? -18.542 -0.433 36.452 1.00 96.75 90 THR A CA 1
ATOM 688 C C . THR A 1 90 ? -19.845 -0.439 37.252 1.00 96.75 90 THR A C 1
ATOM 690 O O . THR A 1 90 ? -19.824 -0.702 38.454 1.00 96.75 90 THR A O 1
ATOM 693 N N . ALA A 1 91 ? -20.993 -0.240 36.600 1.00 95.25 91 ALA A N 1
ATOM 694 C CA . ALA A 1 91 ? -22.304 -0.316 37.243 1.00 95.25 91 ALA A CA 1
ATOM 695 C C . ALA A 1 91 ? -22.592 -1.717 37.822 1.00 95.25 91 ALA A C 1
ATOM 697 O O . ALA A 1 91 ? -23.066 -1.835 38.955 1.00 95.25 91 ALA A O 1
ATOM 698 N N . LEU A 1 92 ? -22.240 -2.782 37.091 1.00 93.62 92 LEU A N 1
ATOM 699 C CA . LEU A 1 92 ? -22.371 -4.171 37.554 1.00 93.62 92 LEU A CA 1
ATOM 700 C C . LEU A 1 92 ? -21.429 -4.524 38.711 1.00 93.62 92 LEU A C 1
ATOM 702 O O . LEU A 1 92 ? -21.755 -5.387 39.528 1.00 93.62 92 LEU A O 1
ATOM 706 N N . ASN A 1 93 ? -20.254 -3.899 38.779 1.00 94.00 93 ASN A N 1
ATOM 707 C CA . ASN A 1 93 ? -19.298 -4.108 39.868 1.00 94.00 93 ASN A CA 1
ATOM 708 C C . ASN A 1 93 ? -19.664 -3.322 41.128 1.00 94.00 93 ASN A C 1
ATOM 710 O O . ASN A 1 93 ? -19.397 -3.791 42.230 1.00 94.00 93 ASN A O 1
ATOM 714 N N . ASN A 1 94 ? -20.311 -2.167 40.970 1.00 95.50 94 ASN A N 1
ATOM 715 C CA . ASN A 1 94 ? -20.793 -1.358 42.088 1.00 95.50 94 ASN A CA 1
ATOM 716 C C . ASN A 1 94 ? -22.106 -1.884 42.694 1.00 95.50 94 ASN A C 1
ATOM 718 O O . ASN A 1 94 ? -22.469 -1.478 43.796 1.00 95.50 94 ASN A O 1
ATOM 722 N N . THR A 1 95 ? -22.821 -2.766 41.992 1.00 94.56 95 THR A N 1
ATOM 723 C CA . THR A 1 95 ? -24.053 -3.388 42.493 1.00 94.56 95 THR A CA 1
ATOM 724 C C . THR A 1 95 ? -23.728 -4.716 43.173 1.00 94.56 95 THR A C 1
ATOM 726 O O . THR A 1 95 ? -23.018 -5.552 42.608 1.00 94.56 95 THR A O 1
ATOM 729 N N . ASP A 1 96 ? -24.259 -4.918 44.380 1.00 93.12 96 ASP A N 1
ATOM 730 C CA . ASP A 1 96 ? -24.053 -6.144 45.149 1.00 93.12 96 ASP A CA 1
ATOM 731 C C . ASP A 1 96 ? -24.595 -7.369 44.394 1.00 93.12 96 ASP A C 1
ATOM 733 O O . ASP A 1 96 ? -25.735 -7.383 43.914 1.00 93.12 96 ASP A O 1
ATOM 737 N N . SER A 1 97 ? -23.763 -8.405 44.272 1.00 89.06 97 SER A N 1
ATOM 738 C CA . SER A 1 97 ? -24.084 -9.618 43.514 1.00 89.06 97 SER A CA 1
ATOM 739 C C . SER A 1 97 ? -25.303 -10.347 44.072 1.00 89.06 97 SER A C 1
ATOM 741 O O . SER A 1 97 ? -26.068 -10.915 43.293 1.00 89.06 97 SER A O 1
ATOM 743 N N . GLU A 1 98 ? -25.530 -10.285 45.390 1.00 91.12 98 GLU A N 1
ATOM 744 C CA . GLU A 1 98 ? -26.702 -10.909 46.016 1.00 91.12 98 GLU A CA 1
ATOM 745 C C . GLU A 1 98 ? -28.010 -10.234 45.580 1.00 91.12 98 GLU A C 1
ATOM 747 O O . GLU A 1 98 ? -29.014 -10.906 45.342 1.00 91.12 98 GLU A O 1
ATOM 752 N N . GLN A 1 99 ? -28.015 -8.907 45.413 1.00 91.75 99 GLN A N 1
ATOM 753 C CA . GLN A 1 99 ? -29.206 -8.175 44.974 1.00 91.75 99 GLN A CA 1
ATOM 754 C C . GLN A 1 99 ? -29.566 -8.498 43.522 1.00 91.75 99 GLN A C 1
ATOM 756 O O . GLN A 1 99 ? -30.728 -8.764 43.220 1.00 91.75 99 GLN A O 1
ATOM 761 N N . LEU A 1 100 ? -28.570 -8.531 42.634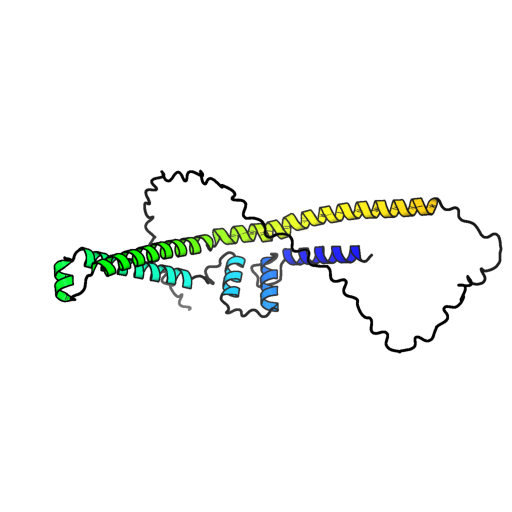 1.00 91.25 100 LEU A N 1
ATOM 762 C CA . LEU A 1 100 ? -28.755 -8.916 41.232 1.00 91.25 100 LEU A CA 1
ATOM 763 C C . LEU A 1 100 ? -29.260 -10.357 41.103 1.00 91.25 100 LEU A C 1
ATOM 765 O O . LEU A 1 100 ? -30.221 -10.605 40.373 1.00 91.25 100 LEU A O 1
ATOM 769 N N . GLN A 1 101 ? -28.673 -11.290 41.857 1.00 93.50 101 GLN A N 1
ATOM 770 C CA . GLN A 1 101 ? -29.102 -12.687 41.859 1.00 93.50 101 GLN A CA 1
ATOM 771 C C . GLN A 1 101 ? -30.548 -12.838 42.349 1.00 93.50 101 GLN A C 1
ATOM 773 O O . GLN A 1 101 ? -31.321 -13.590 41.755 1.00 93.50 101 GLN A O 1
ATOM 778 N N . ASN A 1 102 ? -30.945 -12.080 43.375 1.00 94.75 102 ASN A N 1
ATOM 779 C CA . ASN A 1 102 ? -32.316 -12.086 43.883 1.00 94.75 102 ASN A CA 1
ATOM 780 C C . ASN A 1 102 ? -33.333 -11.500 42.888 1.00 94.75 102 ASN A C 1
ATOM 782 O O . ASN A 1 102 ? -34.480 -11.942 42.870 1.00 94.75 102 ASN A O 1
ATOM 786 N N . ILE A 1 103 ? -32.940 -10.523 42.063 1.00 93.62 103 ILE A N 1
ATOM 787 C CA . ILE A 1 103 ? -33.841 -9.874 41.096 1.00 93.62 103 ILE A CA 1
ATOM 788 C C . ILE A 1 103 ? -33.984 -10.702 39.816 1.00 93.62 103 ILE A C 1
ATOM 790 O O . ILE A 1 103 ? -35.101 -10.881 39.331 1.00 93.62 103 ILE A O 1
ATOM 794 N N . CYS A 1 104 ? -32.882 -11.198 39.248 1.00 92.50 104 CYS A N 1
ATOM 795 C CA . CYS A 1 104 ? -32.925 -11.880 37.949 1.00 92.50 104 CYS A CA 1
ATOM 796 C C . CYS A 1 104 ? -32.997 -13.407 38.059 1.00 92.50 104 CYS A C 1
ATOM 798 O O . CYS A 1 104 ? -33.278 -14.068 37.063 1.00 92.50 104 CYS A O 1
ATOM 800 N N . GLY A 1 105 ? -32.763 -13.978 39.246 1.00 93.94 105 GLY A N 1
ATOM 801 C CA . GLY A 1 105 ? -32.837 -15.423 39.478 1.00 93.94 105 GLY A CA 1
ATOM 802 C C . GLY A 1 105 ? -31.731 -16.234 38.791 1.00 93.94 105 GLY A C 1
ATOM 803 O O . GLY A 1 105 ? -31.859 -17.452 38.674 1.00 93.94 105 GLY A O 1
ATOM 804 N N . SER A 1 106 ? -30.661 -15.582 38.328 1.00 91.12 106 SER A N 1
ATOM 805 C CA . SER A 1 106 ? -29.528 -16.196 37.629 1.00 91.12 106 SER A CA 1
ATOM 806 C C . SER A 1 106 ? -28.193 -15.847 38.291 1.00 91.12 106 SER A C 1
ATOM 808 O O . SER A 1 106 ? -28.054 -14.818 38.953 1.00 91.12 106 SER A O 1
ATOM 810 N N . ASP A 1 107 ? -27.204 -16.725 38.119 1.00 90.38 107 ASP A N 1
ATOM 811 C CA . ASP A 1 107 ? -25.829 -16.502 38.572 1.00 90.38 107 ASP A CA 1
ATOM 812 C C . ASP A 1 107 ? -25.092 -15.573 37.599 1.00 90.38 107 ASP A C 1
ATOM 814 O O . ASP A 1 107 ? -24.664 -16.021 36.541 1.00 90.38 107 ASP A O 1
ATOM 818 N N . PHE A 1 108 ? -24.935 -14.305 37.991 1.00 90.31 108 PHE A N 1
ATOM 819 C CA . PHE A 1 108 ? -24.288 -13.247 37.204 1.00 90.31 108 PHE A CA 1
ATOM 820 C C . PHE A 1 108 ? -22.768 -13.367 37.069 1.00 90.31 108 PHE A C 1
ATOM 822 O O . PHE A 1 108 ? -22.138 -12.548 36.390 1.00 90.31 108 PHE A O 1
ATOM 829 N N . MET A 1 109 ? -22.136 -14.330 37.745 1.00 90.19 109 MET A N 1
ATOM 830 C CA . MET A 1 109 ? -20.680 -14.454 37.706 1.00 90.19 109 MET A CA 1
ATOM 831 C C . MET A 1 109 ? -20.182 -14.769 36.293 1.00 90.19 109 MET A C 1
ATOM 833 O O . MET A 1 109 ? -19.132 -14.269 35.890 1.00 90.19 109 MET A O 1
ATOM 837 N N . LYS A 1 110 ? -20.950 -15.536 35.510 1.00 91.62 110 LYS A N 1
ATOM 838 C CA . LYS A 1 110 ? -20.587 -15.891 34.130 1.00 91.62 110 LYS A CA 1
ATOM 839 C C . LYS A 1 110 ? -20.678 -14.689 33.194 1.00 91.62 110 LYS A C 1
ATOM 841 O O . LYS A 1 110 ? -19.778 -14.465 32.391 1.00 91.62 110 LYS A O 1
ATOM 846 N N . GLU A 1 111 ? -21.724 -13.885 33.334 1.00 92.31 111 GLU A N 1
ATOM 847 C CA . GLU A 1 111 ? -21.956 -12.678 32.547 1.00 92.31 111 GLU A CA 1
ATOM 848 C C . GLU A 1 111 ? -20.894 -11.616 32.846 1.00 92.31 111 GLU A C 1
ATOM 850 O O . GLU A 1 111 ? -20.427 -10.950 31.925 1.00 92.31 111 GLU A O 1
ATOM 855 N N . LYS A 1 112 ? -20.450 -11.492 34.108 1.00 92.81 112 LYS A N 1
ATOM 856 C CA . LYS A 1 112 ? -19.331 -10.607 34.474 1.00 92.81 112 LYS A CA 1
ATOM 857 C C . LYS A 1 112 ? -18.026 -11.014 33.788 1.00 92.81 112 LYS A C 1
ATOM 859 O O . LYS A 1 112 ? -17.315 -10.140 33.293 1.00 92.81 112 LYS A O 1
ATOM 864 N N . VAL A 1 113 ? -17.721 -12.314 33.734 1.00 95.31 113 VAL A N 1
ATOM 865 C CA . VAL A 1 113 ? -16.533 -12.829 33.029 1.00 95.31 113 VAL A CA 1
ATOM 866 C C . VAL A 1 113 ? -16.631 -12.539 31.531 1.00 95.31 113 VAL A C 1
ATOM 868 O O . VAL A 1 113 ? -15.713 -11.939 30.976 1.00 95.31 113 VAL A O 1
ATOM 871 N N . LEU A 1 114 ? -17.770 -12.855 30.904 1.00 96.25 114 LEU A N 1
ATOM 872 C CA . LEU A 1 114 ? -18.000 -12.594 29.479 1.00 96.25 114 LEU A CA 1
ATOM 873 C C . LEU A 1 114 ? -17.880 -11.100 29.140 1.00 96.25 114 LEU A C 1
ATOM 875 O O . LEU A 1 114 ? -17.286 -10.727 28.132 1.00 96.25 114 LEU A O 1
ATOM 879 N N . LEU A 1 115 ? -18.409 -10.222 29.994 1.00 96.19 115 LEU A N 1
ATOM 880 C CA . LEU A 1 115 ? -18.296 -8.779 29.802 1.00 96.19 115 LEU A CA 1
ATOM 881 C C . LEU A 1 115 ? -16.842 -8.297 29.905 1.00 96.19 115 LEU A C 1
ATOM 883 O O . LEU A 1 115 ? -16.435 -7.398 29.168 1.00 96.19 115 LEU A O 1
ATOM 887 N N . GLY A 1 116 ? -16.054 -8.904 30.796 1.00 96.19 116 GLY A N 1
ATOM 888 C CA . GLY A 1 116 ? -14.614 -8.679 30.883 1.00 96.19 116 GLY A CA 1
ATOM 889 C C . GLY A 1 116 ? -13.886 -9.066 29.593 1.00 96.19 116 GLY A C 1
ATOM 890 O O . GLY A 1 116 ? -13.053 -8.298 29.112 1.00 96.19 116 GLY A O 1
ATOM 891 N N . GLU A 1 117 ? -14.243 -10.206 28.996 1.00 97.38 117 GLU A N 1
ATOM 892 C CA . GLU A 1 117 ? -13.696 -10.657 27.710 1.00 97.38 117 GLU A CA 1
ATOM 893 C C . GLU A 1 117 ? -14.070 -9.708 26.565 1.00 97.38 117 GLU A C 1
ATOM 895 O O . GLU A 1 117 ? -13.192 -9.276 25.820 1.00 97.38 117 GLU A O 1
ATOM 900 N N . ILE A 1 118 ? -15.344 -9.305 26.465 1.00 97.31 118 ILE A N 1
ATOM 901 C CA . ILE A 1 118 ? -15.813 -8.342 25.452 1.00 97.31 118 ILE A CA 1
ATOM 902 C C . ILE A 1 118 ? -15.060 -7.016 25.580 1.00 97.31 118 ILE A C 1
ATOM 904 O O . ILE A 1 118 ? -14.586 -6.474 24.582 1.00 97.31 118 ILE A O 1
ATOM 908 N N . LYS A 1 119 ? -14.898 -6.506 26.806 1.00 97.31 119 LYS A N 1
ATOM 909 C CA . LYS A 1 119 ? -14.108 -5.297 27.061 1.00 97.31 119 LYS A CA 1
ATOM 910 C C . LYS A 1 119 ? -12.663 -5.468 26.587 1.00 97.31 119 LYS A C 1
ATOM 912 O O . LYS A 1 119 ? -12.137 -4.573 25.932 1.00 97.31 119 LYS A O 1
ATOM 917 N N . GLY A 1 120 ? -12.034 -6.602 26.899 1.00 97.56 120 GLY A N 1
ATOM 918 C CA . GLY A 1 120 ? -10.675 -6.911 26.453 1.00 97.56 120 GLY A CA 1
ATOM 919 C C . GLY A 1 120 ? -10.548 -6.937 24.928 1.00 97.56 120 GLY A C 1
ATOM 920 O O . GLY A 1 120 ? -9.625 -6.340 24.377 1.00 97.56 120 GLY A O 1
ATOM 921 N N . LEU A 1 121 ? -11.509 -7.555 24.235 1.00 98.00 121 LEU A N 1
ATOM 922 C CA . LEU A 1 121 ? -11.554 -7.591 22.772 1.00 98.00 121 LEU A CA 1
ATOM 923 C C . LEU A 1 121 ? -11.734 -6.196 22.163 1.00 98.00 121 LEU A C 1
ATOM 925 O O . LEU A 1 121 ? -11.003 -5.847 21.240 1.00 98.00 121 LEU A O 1
ATOM 929 N N . LEU A 1 122 ? -12.639 -5.373 22.706 1.00 97.88 122 LEU A N 1
ATOM 930 C CA . LEU A 1 122 ? -12.837 -3.991 22.252 1.00 97.88 122 LEU A CA 1
ATOM 931 C C . LEU A 1 122 ? -11.581 -3.133 22.444 1.00 97.88 122 LEU A C 1
ATOM 933 O O . LEU A 1 122 ? -11.252 -2.328 21.579 1.00 97.88 122 LEU A O 1
ATOM 937 N N . GLN A 1 123 ? -10.846 -3.318 23.545 1.00 98.00 123 GLN A N 1
ATOM 938 C CA . GLN A 1 123 ? -9.577 -2.617 23.768 1.00 98.00 123 GLN A CA 1
ATOM 939 C C . GLN A 1 123 ? -8.503 -3.014 22.755 1.00 98.00 123 GLN A C 1
ATOM 941 O O . GLN A 1 123 ? -7.740 -2.158 22.308 1.00 98.00 123 GLN A O 1
ATOM 946 N N . THR A 1 124 ? -8.415 -4.300 22.413 1.00 98.06 124 THR A N 1
ATOM 947 C CA . THR A 1 124 ? -7.491 -4.778 21.378 1.00 98.06 124 THR A CA 1
ATOM 948 C C . THR A 1 124 ? -7.883 -4.219 20.017 1.00 98.06 124 THR A C 1
ATOM 950 O O . THR A 1 124 ? -7.040 -3.631 19.348 1.00 98.06 124 THR A O 1
ATOM 953 N N . LEU A 1 125 ? -9.170 -4.287 19.663 1.00 97.44 125 LEU A N 1
ATOM 954 C CA . LEU A 1 125 ? -9.685 -3.742 18.409 1.00 97.44 125 LEU A CA 1
ATOM 955 C C . LEU A 1 125 ? -9.401 -2.240 18.278 1.00 97.44 125 LEU A C 1
ATOM 957 O O . LEU A 1 125 ? -8.903 -1.809 17.245 1.00 97.44 125 LEU A O 1
ATOM 961 N N . ALA A 1 126 ? -9.637 -1.453 19.333 1.00 97.12 126 ALA A N 1
ATOM 962 C CA . ALA A 1 126 ? -9.331 -0.022 19.338 1.00 97.12 126 ALA A CA 1
ATOM 963 C C . ALA A 1 126 ? -7.843 0.244 19.052 1.00 97.12 126 ALA A C 1
ATOM 965 O O . ALA A 1 126 ? -7.498 1.091 18.231 1.00 97.12 126 ALA A O 1
ATOM 966 N N . LYS A 1 127 ? -6.945 -0.517 19.693 1.00 97.44 127 LYS A N 1
ATOM 967 C CA . LYS A 1 127 ? -5.497 -0.403 19.461 1.00 97.44 127 LYS A CA 1
ATOM 968 C C . LYS A 1 127 ? -5.111 -0.787 18.037 1.00 97.44 127 LYS A C 1
ATOM 970 O O . LYS A 1 127 ? -4.226 -0.153 17.468 1.00 97.44 127 LYS A O 1
ATOM 975 N N . ASP A 1 128 ? -5.734 -1.818 17.483 1.00 97.06 128 ASP A N 1
ATOM 976 C CA . ASP A 1 128 ? -5.427 -2.294 16.138 1.00 97.06 128 ASP A CA 1
ATOM 977 C C . ASP A 1 128 ? -5.929 -1.320 15.067 1.00 97.06 128 ASP A C 1
ATOM 979 O O . ASP A 1 128 ? -5.205 -1.077 14.104 1.00 97.06 128 ASP A O 1
ATOM 983 N N . VAL A 1 129 ? -7.087 -0.678 15.266 1.00 96.81 129 VAL A N 1
ATOM 984 C CA . VAL A 1 129 ? -7.582 0.396 14.384 1.00 96.81 129 VAL A CA 1
ATOM 985 C C . VAL A 1 129 ? -6.632 1.594 14.392 1.00 96.81 129 VAL A C 1
ATOM 987 O O . VAL A 1 129 ? -6.233 2.054 13.325 1.00 96.81 129 VAL A O 1
ATOM 990 N N . VAL A 1 130 ? -6.185 2.050 15.568 1.00 96.50 130 VAL A N 1
ATOM 991 C CA . VAL A 1 130 ? -5.218 3.160 15.672 1.00 96.50 130 VAL A CA 1
ATOM 992 C C . VAL A 1 130 ? -3.892 2.810 14.992 1.00 96.50 130 VAL A C 1
ATOM 994 O O . VAL A 1 130 ? -3.340 3.621 14.254 1.00 96.50 130 VAL A O 1
ATOM 997 N N . LYS A 1 131 ? -3.383 1.587 15.186 1.00 96.50 131 LYS A N 1
ATOM 998 C CA . LYS A 1 131 ? -2.176 1.120 14.485 1.00 96.50 131 LYS A CA 1
ATOM 999 C C . LYS A 1 131 ? -2.382 1.040 12.977 1.00 96.50 131 LYS A C 1
ATOM 1001 O O . LYS A 1 131 ? -1.462 1.359 12.233 1.00 96.50 131 LYS A O 1
ATOM 1006 N N . ALA A 1 132 ? -3.551 0.597 12.522 1.00 95.19 132 ALA A N 1
ATOM 1007 C CA . ALA A 1 132 ? -3.870 0.542 11.103 1.00 95.19 132 ALA A CA 1
ATOM 1008 C C . ALA A 1 132 ? -3.899 1.950 10.493 1.00 95.19 132 ALA A C 1
ATOM 1010 O O . ALA A 1 132 ? -3.288 2.155 9.449 1.00 95.19 132 ALA A O 1
ATOM 1011 N N . LEU A 1 133 ? -4.518 2.923 11.170 1.00 94.94 133 LEU A N 1
ATOM 1012 C CA . LEU A 1 133 ? -4.507 4.333 10.765 1.00 94.94 133 LEU A CA 1
ATOM 1013 C C . LEU A 1 133 ? -3.087 4.915 10.739 1.00 94.94 133 LEU A C 1
ATOM 1015 O O . LEU A 1 133 ? -2.725 5.595 9.784 1.00 94.94 133 LEU A O 1
ATOM 1019 N N . ASP A 1 134 ? -2.255 4.605 11.736 1.00 95.31 134 ASP A N 1
ATOM 1020 C CA . ASP A 1 134 ? -0.860 5.061 11.788 1.00 95.31 134 ASP A CA 1
ATOM 1021 C C . ASP A 1 134 ? -0.006 4.445 10.664 1.00 95.31 134 ASP A C 1
ATOM 1023 O O . ASP A 1 134 ? 0.753 5.143 9.988 1.00 95.31 134 ASP A O 1
ATOM 1027 N N . LEU A 1 135 ? -0.188 3.152 10.381 1.00 94.69 135 LEU A N 1
ATOM 1028 C CA . LEU A 1 135 ? 0.463 2.470 9.257 1.00 94.69 135 LEU A CA 1
ATOM 1029 C C . LEU A 1 135 ? 0.005 3.023 7.906 1.00 94.69 135 LEU A C 1
ATOM 1031 O O . LEU A 1 135 ? 0.825 3.156 6.996 1.00 94.69 135 LEU A O 1
ATOM 1035 N N . MET A 1 136 ? -1.282 3.355 7.788 1.00 94.31 136 MET A N 1
ATOM 1036 C CA . MET A 1 136 ? -1.875 3.969 6.600 1.00 94.31 136 MET A CA 1
ATOM 1037 C C . MET A 1 136 ? -1.664 5.483 6.532 1.00 94.31 136 MET A C 1
ATOM 1039 O O . MET A 1 136 ? -2.102 6.119 5.567 1.00 94.31 136 MET A O 1
ATOM 1043 N N . SER A 1 137 ? -0.979 6.066 7.520 1.00 94.00 137 SER A N 1
ATOM 1044 C CA . SER A 1 137 ? -0.714 7.494 7.547 1.00 94.00 137 SER A CA 1
ATOM 1045 C C . SER A 1 137 ? 0.047 7.908 6.295 1.00 94.00 137 SER A C 1
ATOM 1047 O O . SER A 1 137 ? 0.957 7.216 5.821 1.00 94.00 137 SER A O 1
ATOM 1049 N N . CYS A 1 138 ? -0.316 9.082 5.783 1.00 93.75 138 CYS A N 1
ATOM 1050 C CA . CYS A 1 138 ? 0.307 9.666 4.607 1.00 93.75 138 CYS A CA 1
ATOM 1051 C C . CYS A 1 138 ? 1.836 9.588 4.666 1.00 93.75 138 CYS A C 1
ATOM 1053 O O . CYS A 1 138 ? 2.483 9.118 3.740 1.00 93.75 138 CYS A O 1
ATOM 1055 N N . LYS A 1 139 ? 2.423 9.984 5.798 1.00 93.38 139 LYS A N 1
ATOM 1056 C CA . LYS A 1 139 ? 3.874 10.035 5.980 1.00 93.38 139 LYS A CA 1
ATOM 1057 C C . LYS A 1 139 ? 4.550 8.674 5.774 1.00 93.38 139 LYS A C 1
ATOM 1059 O O . LYS A 1 139 ? 5.631 8.623 5.192 1.00 93.38 139 LYS A O 1
ATOM 1064 N N . SER A 1 140 ? 3.934 7.600 6.266 1.00 93.88 140 SER A N 1
ATOM 1065 C CA . SER A 1 140 ? 4.473 6.242 6.174 1.00 93.88 140 SER A CA 1
ATOM 1066 C C . SER A 1 140 ? 4.409 5.723 4.735 1.00 93.88 140 SER A C 1
ATOM 1068 O O . SER A 1 140 ? 5.432 5.352 4.153 1.00 93.88 140 SER A O 1
ATOM 1070 N N . ILE A 1 141 ? 3.220 5.773 4.127 1.00 93.31 141 ILE A N 1
ATOM 1071 C CA . ILE A 1 141 ? 3.001 5.226 2.783 1.00 93.31 141 ILE A CA 1
ATOM 1072 C C . ILE A 1 141 ? 3.647 6.091 1.707 1.00 93.31 141 ILE A C 1
ATOM 1074 O O . ILE A 1 141 ? 4.291 5.543 0.820 1.00 93.31 141 ILE A O 1
ATOM 1078 N N . ASN A 1 142 ? 3.545 7.417 1.793 1.00 91.00 142 ASN A N 1
ATOM 1079 C CA . ASN A 1 142 ? 4.143 8.313 0.807 1.00 91.00 142 ASN A CA 1
ATOM 1080 C C . ASN A 1 142 ? 5.669 8.165 0.775 1.00 91.00 142 ASN A C 1
ATOM 1082 O O . ASN A 1 142 ? 6.256 8.052 -0.294 1.00 91.00 142 ASN A O 1
ATOM 1086 N N . SER A 1 143 ? 6.327 8.051 1.937 1.00 92.56 143 SER A N 1
ATOM 1087 C CA . SER A 1 143 ? 7.773 7.806 1.960 1.00 92.56 143 SER A CA 1
ATOM 1088 C C . SER A 1 143 ? 8.136 6.457 1.339 1.00 92.56 143 SER A C 1
ATOM 1090 O O . SER A 1 143 ? 9.138 6.370 0.631 1.00 92.56 143 SER A O 1
ATOM 1092 N N . LEU A 1 144 ? 7.348 5.407 1.588 1.00 92.69 144 LEU A N 1
ATOM 1093 C CA . LEU A 1 144 ? 7.574 4.101 0.974 1.00 92.69 144 LEU A CA 1
ATOM 1094 C C . LEU A 1 144 ? 7.362 4.156 -0.544 1.00 92.69 144 LEU A C 1
ATOM 1096 O O . LEU A 1 144 ? 8.173 3.618 -1.300 1.00 92.69 144 LEU A O 1
ATOM 1100 N N . TYR A 1 145 ? 6.295 4.820 -0.981 1.00 90.75 145 TYR A N 1
ATOM 1101 C CA . TYR A 1 145 ? 5.929 4.978 -2.380 1.00 90.75 145 TYR A CA 1
ATOM 1102 C C . TYR A 1 145 ? 6.986 5.792 -3.138 1.00 90.75 145 TYR A C 1
ATOM 1104 O O . TYR A 1 145 ? 7.556 5.288 -4.105 1.00 90.75 145 TYR A O 1
ATOM 1112 N N . ALA A 1 146 ? 7.348 6.978 -2.645 1.00 89.44 146 ALA A N 1
ATOM 1113 C CA . ALA A 1 146 ? 8.377 7.825 -3.241 1.00 89.44 146 ALA A CA 1
ATOM 1114 C C . ALA A 1 146 ? 9.729 7.096 -3.344 1.00 89.44 146 ALA A C 1
ATOM 1116 O O . ALA A 1 146 ? 10.346 7.072 -4.409 1.00 89.44 146 ALA A O 1
ATOM 1117 N N . ASN A 1 147 ? 10.172 6.413 -2.284 1.00 91.94 147 ASN A N 1
ATOM 1118 C CA . ASN A 1 147 ? 11.438 5.672 -2.322 1.00 91.94 147 ASN A CA 1
ATOM 1119 C C . ASN A 1 147 ? 11.381 4.480 -3.296 1.00 91.94 147 ASN A C 1
ATOM 1121 O O . ASN A 1 147 ? 12.337 4.198 -4.016 1.00 91.94 147 ASN A O 1
ATOM 1125 N N . THR A 1 148 ? 10.258 3.766 -3.363 1.00 91.00 148 THR A N 1
ATOM 1126 C CA . THR A 1 148 ? 10.153 2.567 -4.210 1.00 91.00 148 THR A CA 1
ATOM 1127 C C . THR A 1 148 ? 10.008 2.930 -5.687 1.00 91.00 148 THR A C 1
ATOM 1129 O O . THR A 1 148 ? 10.719 2.392 -6.540 1.00 91.00 148 THR A O 1
ATOM 1132 N N . PHE A 1 149 ? 9.107 3.854 -6.010 1.00 88.75 149 PHE A N 1
ATOM 1133 C CA . PHE A 1 149 ? 8.784 4.186 -7.393 1.00 88.75 149 PHE A CA 1
ATOM 1134 C C . PHE A 1 149 ? 9.722 5.252 -7.949 1.00 88.75 149 PHE A C 1
ATOM 1136 O O . PHE A 1 149 ? 10.362 5.016 -8.975 1.00 88.75 149 PHE A O 1
ATOM 1143 N N . HIS A 1 150 ? 9.897 6.374 -7.254 1.00 86.69 150 HIS A N 1
ATOM 1144 C CA . HIS A 1 150 ? 10.726 7.464 -7.761 1.00 86.69 150 HIS A CA 1
ATOM 1145 C C . HIS A 1 150 ? 12.224 7.115 -7.694 1.00 86.69 150 HIS A C 1
ATOM 1147 O O . HIS A 1 150 ? 12.949 7.211 -8.688 1.00 86.69 150 HIS A O 1
ATOM 1153 N N . GLU A 1 151 ? 12.716 6.644 -6.546 1.00 89.44 151 GLU A N 1
ATOM 1154 C CA . GLU A 1 151 ? 14.137 6.292 -6.410 1.00 89.44 151 GLU A CA 1
ATOM 1155 C C . GLU A 1 151 ? 14.446 4.908 -7.013 1.00 89.44 151 GLU A C 1
ATOM 1157 O O . GLU A 1 151 ? 15.351 4.771 -7.845 1.00 89.44 151 GLU A O 1
ATOM 1162 N N . GLY A 1 152 ? 13.659 3.881 -6.688 1.00 90.19 152 GLY A N 1
ATOM 1163 C CA . GLY A 1 152 ? 13.863 2.526 -7.213 1.00 90.19 152 GLY A CA 1
ATOM 1164 C C . GLY A 1 152 ? 13.706 2.419 -8.734 1.00 90.19 152 GLY A C 1
ATOM 1165 O O . GLY A 1 152 ? 14.607 1.937 -9.436 1.00 90.19 152 GLY A O 1
ATOM 1166 N N . THR A 1 153 ? 12.587 2.895 -9.278 1.00 88.12 153 THR A N 1
ATOM 1167 C CA . THR A 1 153 ? 12.297 2.716 -10.710 1.00 88.12 153 THR A CA 1
ATOM 1168 C C . THR A 1 153 ? 13.057 3.733 -11.552 1.00 88.12 153 THR A C 1
ATOM 1170 O O . THR A 1 153 ? 13.808 3.347 -12.447 1.00 88.12 153 THR A O 1
ATOM 1173 N N . CYS A 1 154 ? 12.971 5.023 -11.232 1.00 89.06 154 CYS A N 1
ATOM 1174 C CA . CYS A 1 154 ? 13.552 6.043 -12.107 1.00 89.06 154 CYS A CA 1
ATOM 1175 C C . CYS A 1 154 ? 15.058 6.243 -11.914 1.00 89.06 154 CYS A C 1
ATOM 1177 O O . CYS A 1 154 ? 15.770 6.488 -12.888 1.00 89.06 154 CYS A O 1
ATOM 1179 N N . THR A 1 155 ? 15.588 6.071 -10.699 1.00 90.56 155 THR A N 1
ATOM 1180 C CA . THR A 1 155 ? 17.025 6.285 -10.452 1.00 90.56 155 THR A CA 1
ATOM 1181 C C . THR A 1 155 ? 17.817 4.985 -10.566 1.00 90.56 155 THR A C 1
ATOM 1183 O O . THR A 1 155 ? 18.767 4.884 -11.352 1.00 90.56 155 THR A O 1
ATOM 1186 N N . HIS A 1 156 ? 17.440 3.958 -9.802 1.00 92.88 156 HIS A N 1
ATOM 1187 C CA . HIS A 1 156 ? 18.224 2.726 -9.740 1.00 92.88 156 HIS A CA 1
ATOM 1188 C C . HIS A 1 156 ? 18.076 1.853 -10.985 1.00 92.88 156 HIS A C 1
ATOM 1190 O O . HIS A 1 156 ? 19.086 1.334 -11.474 1.00 92.88 156 HIS A O 1
ATOM 1196 N N . SER A 1 157 ? 16.869 1.733 -11.545 1.00 89.19 157 SER A N 1
ATOM 1197 C CA . SER A 1 157 ? 16.659 0.872 -12.717 1.00 89.19 157 SER A CA 1
ATOM 1198 C C . SER A 1 157 ? 17.351 1.431 -13.959 1.00 89.19 157 SER A C 1
ATOM 1200 O O . SER A 1 157 ? 18.064 0.695 -14.638 1.00 89.19 157 SER A O 1
ATOM 1202 N N . VAL A 1 158 ? 17.260 2.742 -14.217 1.00 87.06 158 VAL A N 1
ATOM 1203 C CA . VAL A 1 158 ? 17.965 3.389 -15.344 1.00 87.06 158 VAL A CA 1
ATOM 1204 C C . VAL A 1 158 ? 19.480 3.207 -15.229 1.00 87.06 158 VAL A C 1
ATOM 1206 O O . VAL A 1 158 ? 20.158 2.878 -16.211 1.00 87.06 158 VAL A O 1
ATOM 1209 N N . LYS A 1 159 ? 20.028 3.339 -14.016 1.00 89.88 159 LYS A N 1
ATOM 1210 C CA . LYS A 1 159 ? 21.449 3.085 -13.760 1.00 89.88 159 LYS A CA 1
ATOM 1211 C C . LYS A 1 159 ? 21.815 1.628 -14.049 1.00 89.88 159 LYS A C 1
ATOM 1213 O O . LYS A 1 159 ? 22.797 1.386 -14.749 1.00 89.88 159 LYS A O 1
ATOM 1218 N N . ALA A 1 160 ? 21.035 0.667 -13.557 1.00 89.94 160 ALA A N 1
ATOM 1219 C CA . ALA A 1 160 ? 21.270 -0.755 -13.801 1.00 89.94 160 ALA A CA 1
ATOM 1220 C C . ALA A 1 160 ? 21.201 -1.100 -15.298 1.00 89.94 160 ALA A C 1
ATOM 1222 O O . ALA A 1 160 ? 22.107 -1.752 -15.820 1.00 89.94 160 ALA A O 1
ATOM 1223 N N . PHE A 1 161 ? 20.199 -0.588 -16.019 1.00 86.88 161 PHE A N 1
ATOM 1224 C CA . PHE A 1 161 ? 20.080 -0.780 -17.465 1.00 86.88 161 PHE A CA 1
ATOM 1225 C C . PHE A 1 161 ? 21.254 -0.180 -18.232 1.00 86.88 161 PHE A C 1
ATOM 1227 O O . PHE A 1 161 ? 21.743 -0.807 -19.167 1.00 86.88 161 PHE A O 1
ATOM 1234 N N . THR A 1 162 ? 21.764 0.978 -17.810 1.00 87.75 162 THR A N 1
ATOM 1235 C CA . THR A 1 162 ? 22.959 1.583 -18.418 1.00 87.75 162 THR A CA 1
ATOM 1236 C C . THR A 1 162 ? 24.176 0.662 -18.284 1.00 87.75 162 THR A C 1
ATOM 1238 O O . THR A 1 162 ? 24.918 0.464 -19.248 1.00 87.75 162 THR A O 1
ATOM 1241 N N . TRP A 1 163 ? 24.363 0.041 -17.116 1.00 92.50 163 TRP A N 1
ATOM 1242 C CA . TRP A 1 163 ? 25.443 -0.925 -16.889 1.00 92.50 163 TRP A CA 1
ATOM 1243 C C . TRP A 1 163 ? 25.285 -2.200 -17.720 1.00 92.50 163 TRP A C 1
ATOM 1245 O O . TRP A 1 163 ? 26.254 -2.648 -18.335 1.00 92.50 163 TRP A O 1
ATOM 1255 N N . ILE A 1 164 ? 24.075 -2.761 -17.778 1.00 89.38 164 ILE A N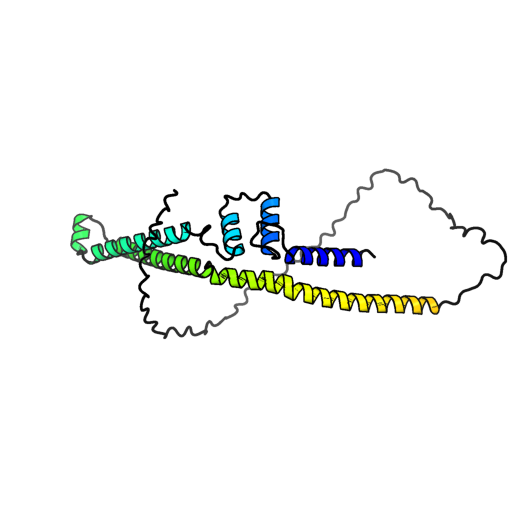 1
ATOM 1256 C CA . ILE A 1 164 ? 23.771 -3.956 -18.580 1.00 89.38 164 ILE A CA 1
ATOM 1257 C C . ILE A 1 164 ? 23.968 -3.666 -20.073 1.00 89.38 164 ILE A C 1
ATOM 1259 O O . ILE A 1 164 ? 24.572 -4.455 -20.793 1.00 89.38 164 ILE A O 1
ATOM 1263 N N . PHE A 1 165 ? 23.504 -2.514 -20.549 1.00 86.69 165 PHE A N 1
ATOM 1264 C CA . PHE A 1 165 ? 23.680 -2.107 -21.938 1.00 86.69 165 PHE A CA 1
ATOM 1265 C C . PHE A 1 165 ? 25.162 -1.933 -22.289 1.00 86.69 165 PHE A C 1
ATOM 1267 O O . PHE A 1 165 ? 25.619 -2.417 -23.325 1.00 86.69 165 PHE A O 1
ATOM 1274 N N . SER A 1 166 ? 25.932 -1.309 -21.395 1.00 92.38 166 SER A N 1
ATOM 1275 C CA . SER A 1 166 ? 27.378 -1.148 -21.549 1.00 92.38 166 SER A CA 1
ATOM 1276 C C . SER A 1 166 ? 28.101 -2.498 -21.657 1.00 92.38 166 SER A C 1
ATOM 1278 O O . SER A 1 166 ? 28.894 -2.704 -22.578 1.00 92.38 166 SER A O 1
ATOM 1280 N N . SER A 1 167 ? 27.788 -3.462 -20.784 1.00 94.75 167 SER A N 1
ATOM 1281 C CA . SER A 1 167 ? 28.420 -4.788 -20.829 1.00 94.75 167 SER A CA 1
ATOM 1282 C C . SER A 1 167 ? 28.030 -5.579 -22.081 1.00 94.75 167 SER A C 1
ATOM 1284 O O . SER A 1 167 ? 28.895 -6.188 -22.716 1.00 94.75 167 SER A O 1
ATOM 1286 N N . LEU A 1 168 ? 26.763 -5.513 -22.498 1.00 89.75 168 LEU A N 1
ATOM 1287 C CA . LEU A 1 168 ? 26.287 -6.145 -23.730 1.00 89.75 168 LEU A CA 1
ATOM 1288 C C . LEU A 1 168 ? 26.953 -5.557 -24.980 1.00 89.75 168 LEU A C 1
ATOM 1290 O O . LEU A 1 168 ? 27.295 -6.313 -25.891 1.00 89.75 168 LEU A O 1
ATOM 1294 N N . LEU A 1 169 ? 27.196 -4.243 -25.022 1.00 89.56 169 LEU A N 1
ATOM 1295 C CA . LEU A 1 169 ? 27.937 -3.611 -26.117 1.00 89.56 169 LEU A CA 1
ATOM 1296 C C . LEU A 1 169 ? 29.375 -4.127 -26.210 1.00 89.56 169 LEU A C 1
ATOM 1298 O O . LEU A 1 169 ? 29.837 -4.443 -27.308 1.00 89.56 169 LEU A O 1
ATOM 1302 N N . VAL A 1 170 ? 30.068 -4.256 -25.076 1.00 96.00 170 VAL A N 1
ATOM 1303 C CA . VAL A 1 170 ? 31.439 -4.791 -25.040 1.00 96.00 170 VAL A CA 1
ATOM 1304 C C . VAL A 1 170 ? 31.468 -6.240 -25.527 1.00 96.00 170 VAL A C 1
ATOM 1306 O O . VAL A 1 170 ? 32.270 -6.575 -26.399 1.00 96.00 170 VAL A O 1
ATOM 1309 N N . ILE A 1 171 ? 30.557 -7.088 -25.037 1.00 94.75 171 ILE A N 1
ATOM 1310 C CA . ILE A 1 171 ? 30.453 -8.492 -25.467 1.00 94.75 171 ILE A CA 1
ATOM 1311 C C . ILE A 1 171 ? 30.158 -8.577 -26.969 1.00 94.75 171 ILE A C 1
ATOM 1313 O O . ILE A 1 171 ? 30.796 -9.355 -27.679 1.00 94.75 171 ILE A O 1
ATOM 1317 N N . SER A 1 172 ? 29.239 -7.750 -27.473 1.00 93.88 172 SER A N 1
ATOM 1318 C CA . SER A 1 172 ? 28.905 -7.694 -28.898 1.00 93.88 172 SER A CA 1
ATOM 1319 C C . SER A 1 172 ? 30.111 -7.298 -29.753 1.00 93.88 172 SER A C 1
ATOM 1321 O O . SER A 1 172 ? 30.363 -7.924 -30.784 1.00 93.88 172 SER A O 1
ATOM 1323 N N . LEU A 1 173 ? 30.876 -6.284 -29.336 1.00 94.31 173 LEU A N 1
ATOM 1324 C CA . LEU A 1 173 ? 32.074 -5.838 -30.048 1.00 94.31 173 LEU A CA 1
ATOM 1325 C C . LEU A 1 173 ? 33.140 -6.941 -30.082 1.00 94.31 173 LEU A C 1
ATOM 1327 O O . LEU A 1 173 ? 33.673 -7.257 -31.145 1.00 94.31 173 LEU A O 1
ATOM 1331 N N . CYS A 1 174 ? 33.411 -7.575 -28.939 1.00 96.00 174 CYS A N 1
ATOM 1332 C CA . CYS A 1 174 ? 34.339 -8.702 -28.858 1.00 96.00 174 CYS A CA 1
ATOM 1333 C C . CYS A 1 174 ? 33.888 -9.886 -29.729 1.00 96.00 174 CYS A C 1
ATOM 1335 O O . CYS A 1 174 ? 34.714 -10.490 -30.413 1.00 96.00 174 CYS A O 1
ATOM 1337 N N . GLY A 1 175 ? 32.586 -10.185 -29.761 1.00 95.44 175 GLY A N 1
ATOM 1338 C CA . GLY A 1 175 ? 32.011 -11.222 -30.619 1.00 95.44 175 GLY A CA 1
ATOM 1339 C C . GLY A 1 175 ? 32.222 -10.943 -32.109 1.00 95.44 175 GLY A C 1
ATOM 1340 O O . GLY A 1 175 ? 32.670 -11.825 -32.843 1.00 95.44 175 GLY A O 1
ATOM 1341 N N . MET A 1 176 ? 31.984 -9.706 -32.560 1.00 94.75 176 MET A N 1
ATOM 1342 C CA . MET A 1 176 ? 32.249 -9.310 -33.952 1.00 94.75 176 MET A CA 1
ATOM 1343 C C . MET A 1 176 ? 33.738 -9.413 -34.310 1.00 94.75 176 MET A C 1
ATOM 1345 O O . MET A 1 176 ? 34.076 -9.878 -35.402 1.00 94.75 176 MET A O 1
ATOM 1349 N N . LEU A 1 177 ? 34.633 -9.034 -33.392 1.00 95.50 177 LEU A N 1
ATOM 1350 C CA . LEU A 1 177 ? 36.079 -9.163 -33.594 1.00 95.50 177 LEU A CA 1
ATOM 1351 C C . LEU A 1 177 ? 36.509 -10.630 -33.721 1.00 95.50 177 LEU A C 1
ATOM 1353 O O . LEU A 1 177 ? 37.255 -10.957 -34.642 1.00 95.50 177 LEU A O 1
ATOM 1357 N N . MET A 1 178 ? 36.004 -11.530 -32.868 1.00 96.69 178 MET A N 1
ATOM 1358 C CA . MET A 1 178 ? 36.293 -12.968 -32.973 1.00 96.69 178 MET A CA 1
ATOM 1359 C C . MET A 1 178 ? 35.843 -13.555 -34.315 1.00 96.69 178 MET A C 1
ATOM 1361 O O . MET A 1 178 ? 36.594 -14.311 -34.933 1.00 96.69 178 MET A O 1
ATOM 1365 N N . LEU A 1 179 ? 34.647 -13.194 -34.792 1.00 94.88 179 LEU A N 1
ATOM 1366 C CA . LEU A 1 179 ? 34.144 -13.661 -36.088 1.00 94.88 179 LEU A CA 1
ATOM 1367 C C . LEU A 1 179 ? 34.984 -13.133 -37.254 1.00 94.88 179 LEU A C 1
ATOM 1369 O O . LEU A 1 179 ? 35.313 -13.894 -38.162 1.00 94.88 179 LEU A O 1
ATOM 1373 N N . THR A 1 180 ? 35.382 -11.862 -37.203 1.00 95.19 180 THR A N 1
ATOM 1374 C CA . THR A 1 180 ? 36.227 -11.244 -38.234 1.00 95.19 180 THR A CA 1
ATOM 1375 C C . THR A 1 180 ? 37.602 -11.908 -38.290 1.00 95.19 180 THR A C 1
ATOM 1377 O O . THR A 1 180 ? 38.062 -12.284 -39.368 1.00 95.19 180 THR A O 1
ATOM 1380 N N . PHE A 1 181 ? 38.239 -12.133 -37.134 1.00 94.56 181 PHE A N 1
ATOM 1381 C CA . PHE A 1 181 ? 39.523 -12.833 -37.086 1.00 94.56 181 PHE A CA 1
ATOM 1382 C C . PHE A 1 181 ? 39.409 -14.274 -37.579 1.00 94.56 181 PHE A C 1
ATOM 1384 O O . PHE A 1 181 ? 40.265 -14.725 -38.337 1.00 94.56 181 PHE A O 1
ATOM 1391 N N . ARG A 1 182 ? 38.330 -14.985 -37.230 1.00 94.25 182 ARG A N 1
ATOM 1392 C CA . ARG A 1 182 ? 38.095 -16.337 -37.746 1.00 94.25 182 ARG A CA 1
ATOM 1393 C C . ARG A 1 182 ? 37.932 -16.348 -39.266 1.00 94.25 182 ARG A C 1
ATOM 1395 O O . ARG A 1 182 ? 38.512 -17.211 -39.911 1.00 94.25 182 ARG A O 1
ATOM 1402 N N . ALA A 1 183 ? 37.192 -15.397 -39.835 1.00 91.69 183 ALA A N 1
ATOM 1403 C CA . ALA A 1 183 ? 37.032 -15.279 -41.284 1.00 91.69 183 ALA A CA 1
ATOM 1404 C C . ALA A 1 183 ? 38.364 -14.973 -41.991 1.00 91.69 183 ALA A C 1
ATOM 1406 O O . ALA A 1 183 ? 38.606 -15.486 -43.076 1.00 91.69 183 ALA A O 1
ATOM 1407 N N . SER A 1 184 ? 39.249 -14.198 -41.355 1.00 94.12 184 SER A N 1
ATOM 1408 C CA . SER A 1 184 ? 40.552 -13.842 -41.933 1.00 94.12 184 SER A CA 1
ATOM 1409 C C . SER A 1 184 ? 41.554 -15.000 -42.023 1.00 94.12 184 SER A C 1
ATOM 1411 O O . SER A 1 184 ? 42.518 -14.898 -42.775 1.00 94.12 184 SER A O 1
ATOM 1413 N N . LEU A 1 185 ? 41.343 -16.089 -41.271 1.00 91.88 185 LEU A N 1
ATOM 1414 C CA . LEU A 1 185 ? 42.215 -17.270 -41.292 1.00 91.88 185 LEU A CA 1
ATOM 1415 C C . LEU A 1 185 ? 41.906 -18.245 -42.437 1.00 91.88 185 LEU A C 1
ATOM 1417 O O . LEU A 1 185 ? 42.697 -19.154 -42.672 1.00 91.88 185 LEU A O 1
ATOM 1421 N N . TYR A 1 186 ? 40.776 -18.093 -43.131 1.00 87.81 186 TYR A N 1
ATOM 1422 C CA . TYR A 1 186 ? 40.461 -18.921 -44.292 1.00 87.81 186 TYR A CA 1
ATOM 1423 C C . TYR A 1 186 ? 41.064 -18.288 -45.548 1.00 87.81 186 TYR A C 1
ATOM 1425 O O . TYR A 1 186 ? 40.732 -17.158 -45.906 1.00 87.81 186 TYR A O 1
ATOM 1433 N N . GLU A 1 187 ? 41.972 -19.013 -46.202 1.00 82.25 187 GLU A N 1
ATOM 1434 C CA . GLU A 1 187 ? 42.570 -18.587 -47.465 1.00 82.25 187 GLU A CA 1
ATOM 1435 C C . GLU A 1 187 ? 41.490 -18.504 -48.551 1.00 82.25 187 GLU A C 1
ATOM 1437 O O . GLU A 1 187 ? 40.649 -19.394 -48.692 1.00 82.25 187 GLU A O 1
ATOM 1442 N N . VAL A 1 188 ? 41.493 -17.407 -49.308 1.00 76.00 188 VAL A N 1
ATOM 1443 C CA . VAL A 1 188 ? 40.562 -17.220 -50.421 1.00 76.00 188 VAL A CA 1
ATOM 1444 C C . VAL A 1 188 ? 41.080 -18.056 -51.588 1.00 76.00 188 VAL A C 1
ATOM 1446 O O . VAL A 1 188 ? 42.051 -17.675 -52.241 1.00 76.00 188 VAL A O 1
ATOM 1449 N N . GLU A 1 189 ? 40.468 -19.213 -51.830 1.00 77.50 189 GLU A N 1
ATOM 1450 C CA . GLU A 1 189 ? 40.773 -20.027 -53.005 1.00 77.50 189 GLU A CA 1
ATOM 1451 C C . GLU A 1 189 ? 40.196 -19.322 -54.241 1.00 77.50 189 GLU A C 1
ATOM 1453 O O . GLU A 1 189 ? 38.997 -19.363 -54.527 1.00 77.50 189 GLU A O 1
ATOM 1458 N N . TRP A 1 190 ? 41.048 -18.572 -54.941 1.00 68.12 190 TRP A N 1
ATOM 1459 C CA . TRP A 1 190 ? 40.675 -17.922 -56.191 1.00 68.12 190 TRP A CA 1
ATOM 1460 C C . TRP A 1 190 ? 40.521 -18.995 -57.265 1.00 68.12 190 TRP A C 1
ATOM 1462 O O . TRP A 1 190 ? 41.486 -19.659 -57.635 1.00 68.12 190 TRP A O 1
ATOM 1472 N N . TYR A 1 191 ? 39.304 -19.163 -57.780 1.00 65.31 191 TYR A N 1
ATOM 1473 C CA . TYR A 1 191 ? 39.054 -20.056 -58.905 1.00 65.31 191 TYR A CA 1
ATOM 1474 C C . TYR A 1 191 ? 39.708 -19.458 -60.162 1.00 65.31 191 TYR A C 1
ATOM 1476 O O . TYR A 1 191 ? 39.133 -18.592 -60.825 1.00 65.31 191 TYR A O 1
ATOM 1484 N N . GLU A 1 192 ? 40.934 -19.880 -60.484 1.00 66.88 192 GLU A N 1
ATOM 1485 C CA . GLU A 1 192 ? 41.624 -19.548 -61.738 1.00 66.88 192 GLU A CA 1
ATOM 1486 C C . GLU A 1 192 ? 40.975 -20.298 -62.910 1.00 66.88 192 GLU A C 1
ATOM 1488 O O . GLU A 1 192 ? 41.515 -21.228 -63.501 1.00 66.88 192 GLU A O 1
ATOM 1493 N N . GLY A 1 193 ? 39.762 -19.889 -63.255 1.00 62.44 193 GLY A N 1
ATOM 1494 C CA . GLY A 1 193 ? 39.062 -20.354 -64.435 1.00 62.44 193 GLY A CA 1
ATOM 1495 C C . GLY A 1 193 ? 38.090 -19.277 -64.862 1.00 62.44 193 GLY A C 1
ATOM 1496 O O . GLY A 1 193 ? 37.048 -19.119 -64.241 1.00 62.44 193 GLY A O 1
ATOM 1497 N N . GLY A 1 194 ? 38.421 -18.537 -65.923 1.00 59.56 194 GLY A N 1
ATOM 1498 C CA . GLY A 1 194 ? 37.587 -17.494 -66.538 1.00 59.56 194 GLY A CA 1
ATOM 1499 C C . GLY A 1 194 ? 36.274 -17.994 -67.161 1.00 59.56 194 GLY A C 1
ATOM 1500 O O . GLY A 1 194 ? 35.836 -17.465 -68.179 1.00 59.56 194 GLY A O 1
ATOM 1501 N N . GLY A 1 195 ? 35.649 -19.017 -66.585 1.00 57.34 195 GLY A N 1
ATOM 1502 C CA . GLY A 1 195 ? 34.258 -19.346 -66.821 1.00 57.34 195 GLY A CA 1
ATOM 1503 C C . GLY A 1 195 ? 33.406 -18.566 -65.832 1.00 57.34 195 GLY A C 1
ATOM 1504 O O . GLY A 1 195 ? 33.639 -18.629 -64.628 1.00 57.34 195 GLY A O 1
ATOM 1505 N N . ILE A 1 196 ? 32.395 -17.853 -66.337 1.00 58.66 196 ILE A N 1
ATOM 1506 C CA . ILE A 1 196 ? 31.211 -17.493 -65.545 1.00 58.66 196 ILE A CA 1
ATOM 1507 C C . ILE A 1 196 ? 30.877 -18.737 -64.715 1.00 58.66 196 ILE A C 1
ATOM 1509 O O . ILE A 1 196 ? 30.761 -19.799 -65.340 1.00 58.66 196 ILE A O 1
ATOM 1513 N N . PRO A 1 197 ? 30.782 -18.663 -63.372 1.00 53.69 197 PRO A N 1
ATOM 1514 C CA . PRO A 1 197 ? 30.373 -19.815 -62.593 1.00 53.69 197 PRO A CA 1
ATOM 1515 C C . PRO A 1 197 ? 29.025 -20.227 -63.166 1.00 53.69 197 PRO A C 1
ATOM 1517 O O . PRO A 1 197 ? 28.027 -19.525 -63.000 1.00 53.69 197 PRO A O 1
ATOM 1520 N N . SER A 1 198 ? 29.019 -21.312 -63.947 1.00 55.12 198 SER A N 1
ATOM 1521 C CA . SER A 1 198 ? 27.785 -21.991 -64.290 1.00 55.12 198 SER A CA 1
ATOM 1522 C C . SER A 1 198 ? 27.211 -22.306 -62.936 1.00 55.12 198 SER A C 1
ATOM 1524 O O . SER A 1 198 ? 27.868 -23.027 -62.186 1.00 55.12 198 SER A O 1
ATOM 1526 N N . SER A 1 199 ? 26.123 -21.592 -62.623 1.00 52.91 199 SER A N 1
ATOM 1527 C CA . SER A 1 199 ? 25.235 -21.742 -61.478 1.00 52.91 199 SER A CA 1
ATOM 1528 C C . SER A 1 199 ? 25.697 -22.882 -60.601 1.00 52.91 199 SER A C 1
ATOM 1530 O O . SER A 1 199 ? 25.676 -24.013 -61.096 1.00 52.91 199 SER A O 1
ATOM 1532 N N . VAL A 1 200 ? 26.091 -22.599 -59.350 1.00 52.53 200 VAL A N 1
ATOM 1533 C CA . VAL A 1 200 ? 26.104 -23.619 -58.295 1.00 52.53 200 VAL A CA 1
ATOM 1534 C C . VAL A 1 200 ? 24.917 -24.512 -58.604 1.00 52.53 200 VAL A C 1
ATOM 1536 O O . VAL A 1 200 ? 23.771 -24.057 -58.538 1.00 52.53 200 VAL A O 1
ATOM 1539 N N . LYS A 1 201 ? 25.195 -25.719 -59.109 1.00 49.41 201 LYS A N 1
ATOM 1540 C CA . LYS A 1 201 ? 24.192 -26.754 -59.140 1.00 49.41 201 LYS A CA 1
ATOM 1541 C C . LYS A 1 201 ? 24.034 -26.980 -57.656 1.00 49.41 201 LYS A C 1
ATOM 1543 O O . LYS A 1 201 ? 24.861 -27.618 -57.021 1.00 49.41 201 LYS A O 1
ATOM 1548 N N . VAL A 1 202 ? 23.071 -26.260 -57.084 1.00 56.88 202 VAL A N 1
ATOM 1549 C CA . VAL A 1 202 ? 22.308 -26.767 -55.967 1.00 56.88 202 VAL A CA 1
ATOM 1550 C C . VAL A 1 202 ? 21.919 -28.117 -56.511 1.00 56.88 202 VAL A C 1
ATOM 1552 O O . VAL A 1 202 ? 21.116 -28.162 -57.449 1.00 56.88 202 VAL A O 1
ATOM 1555 N N . ASP A 1 203 ? 22.654 -29.152 -56.108 1.00 49.16 203 ASP A N 1
ATOM 1556 C CA . ASP A 1 203 ? 22.305 -30.508 -56.453 1.00 49.16 203 ASP A CA 1
ATOM 1557 C C . ASP A 1 203 ? 20.864 -30.612 -55.997 1.00 49.16 203 ASP A C 1
ATOM 1559 O O . ASP A 1 203 ? 20.532 -30.632 -54.814 1.00 49.16 203 ASP A O 1
ATOM 1563 N N . SER A 1 204 ? 19.992 -30.533 -56.995 1.00 53.16 204 SER A N 1
ATOM 1564 C CA . SER A 1 204 ? 18.578 -30.815 -56.893 1.00 53.16 204 SER A CA 1
ATOM 1565 C C . SER A 1 204 ? 18.469 -32.336 -56.895 1.00 53.16 204 SER A C 1
ATOM 1567 O O . SER A 1 204 ? 17.658 -32.902 -57.621 1.00 53.16 204 SER A O 1
ATOM 1569 N N . ASP A 1 205 ? 19.363 -32.981 -56.139 1.00 48.44 205 ASP A N 1
ATOM 1570 C CA . ASP A 1 205 ? 19.267 -34.356 -55.725 1.00 48.44 205 ASP A CA 1
ATOM 1571 C C . ASP A 1 205 ? 18.077 -34.354 -54.786 1.00 48.44 205 ASP A C 1
ATOM 1573 O O . ASP A 1 205 ? 18.170 -34.028 -53.604 1.00 48.44 205 ASP A O 1
ATOM 1577 N N . GLU A 1 206 ? 16.926 -34.575 -55.415 1.00 55.31 206 GLU A N 1
ATOM 1578 C CA . GLU A 1 206 ? 15.833 -35.341 -54.857 1.00 55.31 206 GLU A CA 1
ATOM 1579 C C . GLU A 1 206 ? 15.644 -35.107 -53.353 1.00 55.31 206 GLU A C 1
ATOM 1581 O O . GLU A 1 206 ? 15.786 -36.009 -52.528 1.00 55.31 206 GLU A O 1
ATOM 1586 N N . MET A 1 207 ? 15.114 -33.931 -53.009 1.00 47.91 207 MET A N 1
ATOM 1587 C CA . MET A 1 207 ? 13.871 -34.013 -52.250 1.00 47.91 207 MET A CA 1
ATOM 1588 C C . MET A 1 207 ? 12.876 -34.705 -53.177 1.00 47.91 207 MET A C 1
ATOM 1590 O O . MET A 1 207 ? 12.167 -34.064 -53.950 1.00 47.91 207 MET A O 1
ATOM 1594 N N . ASN A 1 208 ? 12.899 -36.040 -53.148 1.00 49.31 208 ASN A N 1
ATOM 1595 C CA . ASN A 1 208 ? 11.700 -36.805 -53.393 1.00 49.31 208 ASN A CA 1
ATOM 1596 C C . ASN A 1 208 ? 10.668 -36.205 -52.438 1.00 49.31 208 ASN A C 1
ATOM 1598 O O . ASN A 1 208 ? 10.721 -36.421 -51.227 1.00 49.31 208 ASN A O 1
ATOM 1602 N N . GLU A 1 209 ? 9.776 -35.388 -52.994 1.00 53.50 209 GLU A N 1
ATOM 1603 C CA . GLU A 1 209 ? 8.410 -35.323 -52.516 1.00 53.50 209 GLU A CA 1
ATOM 1604 C C . GLU A 1 209 ? 7.898 -36.765 -52.568 1.00 53.50 209 GLU A C 1
ATOM 1606 O O . GLU A 1 209 ? 7.311 -37.214 -53.553 1.00 53.50 209 GLU A O 1
ATOM 1611 N N . GLU A 1 210 ? 8.165 -37.531 -51.508 1.00 55.66 210 GLU A N 1
ATOM 1612 C CA . GLU A 1 210 ? 7.187 -38.524 -51.116 1.00 55.66 210 GLU A CA 1
ATOM 1613 C C . GLU A 1 210 ? 5.877 -37.747 -50.961 1.00 55.66 210 GLU A C 1
ATOM 1615 O O . GLU A 1 210 ? 5.853 -36.736 -50.246 1.00 55.66 210 GLU A O 1
ATOM 1620 N N . PRO A 1 211 ? 4.802 -38.143 -51.664 1.00 52.53 211 PRO A N 1
ATOM 1621 C CA . PRO A 1 211 ? 3.495 -37.602 -51.368 1.00 52.53 211 PRO A CA 1
ATOM 1622 C C . PRO A 1 211 ? 3.270 -37.845 -49.880 1.00 52.53 211 PRO A C 1
ATOM 1624 O O . PRO A 1 211 ? 3.244 -38.990 -49.429 1.00 52.53 211 PRO A O 1
ATOM 1627 N N . VAL A 1 212 ? 3.174 -36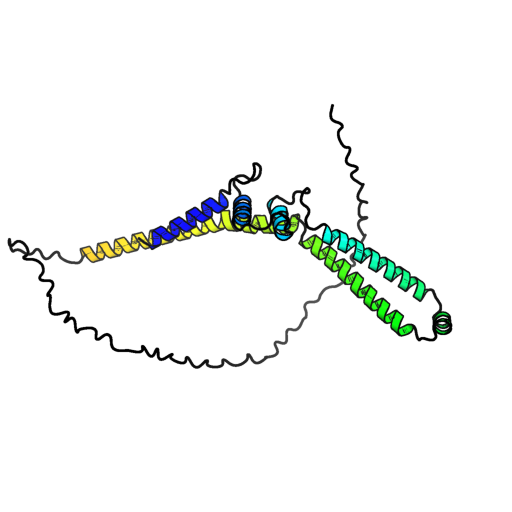.754 -49.120 1.00 51.94 212 VAL A N 1
ATOM 1628 C CA . VAL A 1 212 ? 2.655 -36.783 -47.761 1.00 51.94 212 VAL A CA 1
ATOM 1629 C C . VAL A 1 212 ? 1.230 -37.288 -47.908 1.00 51.94 212 VAL A C 1
ATOM 1631 O O . VAL A 1 212 ? 0.317 -36.536 -48.242 1.00 51.94 212 VAL A O 1
ATOM 1634 N N . ASP A 1 213 ? 1.083 -38.602 -47.769 1.00 47.00 213 ASP A N 1
ATOM 1635 C CA . ASP A 1 213 ? -0.198 -39.250 -47.606 1.00 47.00 213 ASP A CA 1
ATOM 1636 C C . ASP A 1 213 ? -0.794 -38.637 -46.343 1.00 47.00 213 ASP A C 1
ATOM 1638 O O . ASP A 1 213 ? -0.285 -38.807 -45.229 1.00 47.00 213 ASP A O 1
ATOM 1642 N N . GLU A 1 214 ? -1.839 -37.842 -46.550 1.00 54.88 214 GLU A N 1
ATOM 1643 C CA . GLU A 1 214 ? -2.750 -37.317 -45.541 1.00 54.88 214 GLU A CA 1
ATOM 1644 C C . GLU A 1 214 ? -3.536 -38.491 -44.926 1.00 54.88 214 GLU A C 1
ATOM 1646 O O . GLU A 1 214 ? -4.761 -38.560 -44.933 1.00 54.88 214 GLU A O 1
ATOM 1651 N N . THR A 1 215 ? -2.819 -39.467 -44.382 1.00 51.25 215 THR A N 1
ATOM 1652 C CA . THR A 1 215 ? -3.372 -40.559 -43.600 1.00 51.25 215 THR A CA 1
ATOM 1653 C C . THR A 1 215 ? -2.746 -40.523 -42.225 1.00 51.25 215 THR A C 1
ATOM 1655 O O . THR A 1 215 ? -1.677 -41.074 -41.984 1.00 51.25 215 THR A O 1
ATOM 1658 N N . ASN A 1 216 ? -3.478 -39.878 -41.318 1.00 54.31 216 ASN A N 1
ATOM 1659 C CA . ASN A 1 216 ? -3.702 -40.363 -39.960 1.00 54.31 216 ASN A CA 1
ATOM 1660 C C . ASN A 1 216 ? -2.462 -40.867 -39.217 1.00 54.31 216 ASN A C 1
ATOM 1662 O O . ASN A 1 216 ? -2.489 -41.953 -38.640 1.00 54.31 216 ASN A O 1
ATOM 1666 N N . ASN A 1 217 ? -1.405 -40.060 -39.153 1.00 43.53 217 ASN A N 1
ATOM 1667 C CA . ASN A 1 217 ? -0.492 -40.196 -38.032 1.00 43.53 217 ASN A CA 1
ATOM 1668 C C . ASN A 1 217 ? -1.067 -39.354 -36.895 1.00 43.53 217 ASN A C 1
ATOM 1670 O O . ASN A 1 217 ? -0.725 -38.185 -36.718 1.00 43.53 217 ASN A O 1
ATOM 1674 N N . GLU A 1 218 ? -2.017 -39.962 -36.173 1.00 50.59 218 GLU A N 1
ATOM 1675 C CA . GLU A 1 218 ? -2.248 -39.648 -34.772 1.00 50.59 218 GLU A CA 1
ATOM 1676 C C . GLU A 1 218 ? -0.872 -39.588 -34.125 1.00 50.59 218 GLU A C 1
ATOM 1678 O O . GLU A 1 218 ? -0.238 -40.606 -33.845 1.00 50.59 218 GLU A O 1
ATOM 1683 N N . GLN A 1 219 ? -0.386 -38.366 -33.941 1.00 46.78 219 GLN A N 1
ATOM 1684 C CA . GLN A 1 219 ? 0.757 -38.087 -33.113 1.00 46.78 219 GLN A CA 1
ATOM 1685 C C . GLN A 1 219 ? 0.301 -38.449 -31.702 1.00 46.78 219 GLN A C 1
ATOM 1687 O O . GLN A 1 219 ? -0.212 -37.626 -30.945 1.00 46.78 219 GLN A O 1
ATOM 1692 N N . LYS A 1 220 ? 0.419 -39.739 -31.381 1.00 48.69 220 LYS A N 1
ATOM 1693 C CA . LYS A 1 220 ? 0.448 -40.252 -30.029 1.00 48.69 220 LYS A CA 1
ATOM 1694 C C . LYS A 1 220 ? 1.679 -39.605 -29.422 1.00 48.69 220 LYS A C 1
ATOM 1696 O O . LYS A 1 220 ? 2.788 -40.120 -29.511 1.00 48.69 220 LYS A O 1
ATOM 1701 N N . ILE A 1 221 ? 1.464 -38.405 -28.893 1.00 47.88 221 ILE A N 1
ATOM 1702 C CA . ILE A 1 221 ? 2.310 -37.794 -27.891 1.00 47.88 221 ILE A CA 1
ATOM 1703 C C . ILE A 1 221 ? 2.286 -38.813 -26.760 1.00 47.88 221 ILE A C 1
ATOM 1705 O O . ILE A 1 221 ? 1.347 -38.887 -25.969 1.00 47.88 221 ILE A O 1
ATOM 1709 N N . GLU A 1 222 ? 3.264 -39.711 -26.781 1.00 41.62 222 GLU A N 1
ATOM 1710 C CA . GLU A 1 222 ? 3.644 -40.475 -25.617 1.00 41.62 222 GLU A CA 1
ATOM 1711 C C . GLU A 1 222 ? 4.134 -39.425 -24.631 1.00 41.62 222 GLU A C 1
ATOM 1713 O O . GLU A 1 222 ? 5.261 -38.937 -24.699 1.00 41.62 222 GLU A O 1
ATOM 1718 N N . TYR A 1 223 ? 3.205 -38.981 -23.786 1.00 47.28 223 TYR A N 1
ATOM 1719 C CA . TYR A 1 223 ? 3.542 -38.361 -22.528 1.00 47.28 223 TYR A CA 1
ATOM 1720 C C . TYR A 1 223 ? 4.499 -39.341 -21.859 1.00 47.28 223 TYR A C 1
ATOM 1722 O O . TYR A 1 223 ? 4.085 -40.414 -21.418 1.00 47.28 223 TYR A O 1
ATOM 1730 N N . GLN A 1 224 ? 5.789 -39.003 -21.848 1.00 41.75 224 GLN A N 1
ATOM 1731 C CA . GLN A 1 224 ? 6.657 -39.499 -20.802 1.00 41.75 224 GLN A CA 1
ATOM 1732 C C . GLN A 1 224 ? 6.016 -39.013 -19.514 1.00 41.75 224 GLN A C 1
ATOM 1734 O O . GLN A 1 224 ? 6.059 -37.828 -19.182 1.00 41.75 224 GLN A O 1
ATOM 1739 N N . ASP A 1 225 ? 5.323 -39.950 -18.881 1.00 45.84 225 ASP A N 1
ATOM 1740 C CA . ASP A 1 225 ? 4.917 -39.893 -17.498 1.00 45.84 225 ASP A CA 1
ATOM 1741 C C . ASP A 1 225 ? 6.220 -39.695 -16.723 1.00 45.84 225 ASP A C 1
ATOM 1743 O O . ASP A 1 225 ? 6.996 -40.623 -16.488 1.00 45.84 225 ASP A O 1
ATOM 1747 N N . TYR A 1 226 ? 6.550 -38.431 -16.466 1.00 50.28 226 TYR A N 1
ATOM 1748 C CA . TYR A 1 226 ? 7.478 -38.101 -15.411 1.00 50.28 226 TYR A CA 1
ATOM 1749 C C . TYR A 1 226 ? 6.756 -38.544 -14.153 1.00 50.28 226 TYR A C 1
ATOM 1751 O O . TYR A 1 226 ? 5.937 -37.792 -13.626 1.00 50.28 226 TYR A O 1
ATOM 1759 N N . GLU A 1 227 ? 7.023 -39.785 -13.734 1.00 49.03 227 GLU A N 1
ATOM 1760 C CA . GLU A 1 227 ? 6.698 -40.244 -12.397 1.00 49.03 227 GLU A CA 1
ATOM 1761 C C . GLU A 1 227 ? 7.119 -39.124 -11.458 1.00 49.03 227 GLU A C 1
ATOM 1763 O O . GLU A 1 227 ? 8.296 -38.761 -11.338 1.00 49.03 227 GLU A O 1
ATOM 1768 N N . HIS A 1 228 ? 6.093 -38.510 -10.881 1.00 48.00 228 HIS A N 1
ATOM 1769 C CA . HIS A 1 228 ? 6.207 -37.625 -9.757 1.00 48.00 228 HIS A CA 1
ATOM 1770 C C . HIS A 1 228 ? 6.816 -38.497 -8.668 1.00 48.00 228 HIS A C 1
ATOM 1772 O O . HIS A 1 228 ? 6.140 -39.289 -8.019 1.00 48.00 228 HIS A O 1
ATOM 1778 N N . GLN A 1 229 ? 8.141 -38.453 -8.571 1.00 45.28 229 GLN A N 1
ATOM 1779 C CA . GLN A 1 229 ? 8.840 -38.961 -7.419 1.00 45.28 229 GLN A CA 1
ATOM 1780 C C . GLN A 1 229 ? 8.365 -38.062 -6.288 1.00 45.28 229 GLN A C 1
ATOM 1782 O O . GLN A 1 229 ? 8.765 -36.898 -6.206 1.00 45.28 229 GLN A O 1
ATOM 1787 N N . ASP A 1 230 ? 7.414 -38.588 -5.517 1.00 51.59 230 ASP A N 1
ATOM 1788 C CA . ASP A 1 230 ? 6.979 -38.060 -4.239 1.00 51.59 230 ASP A CA 1
ATOM 1789 C C . ASP A 1 230 ? 8.243 -37.867 -3.402 1.00 51.59 230 ASP A C 1
ATOM 1791 O O . ASP A 1 230 ? 8.752 -38.784 -2.754 1.00 51.59 230 ASP A O 1
ATOM 1795 N N . ASN A 1 231 ? 8.812 -36.668 -3.501 1.00 48.53 231 ASN A N 1
ATOM 1796 C CA . ASN A 1 231 ? 9.764 -36.178 -2.536 1.00 48.53 231 ASN A CA 1
ATOM 1797 C C . ASN A 1 231 ? 8.967 -36.070 -1.249 1.00 48.53 231 ASN A C 1
ATOM 1799 O O . ASN A 1 231 ? 8.153 -35.162 -1.087 1.00 48.53 231 ASN A O 1
ATOM 1803 N N . GLU A 1 232 ? 9.150 -37.103 -0.432 1.00 52.16 232 GLU A N 1
ATOM 1804 C CA . GLU A 1 232 ? 9.276 -37.037 1.012 1.00 52.16 232 GLU A CA 1
ATOM 1805 C C . GLU A 1 232 ? 8.745 -35.720 1.576 1.00 52.16 232 GLU A C 1
ATOM 1807 O O . GLU A 1 232 ? 9.389 -34.669 1.528 1.00 52.16 232 GLU A O 1
ATOM 1812 N N . GLU A 1 233 ? 7.530 -35.827 2.110 1.00 52.34 233 GLU A N 1
ATOM 1813 C CA . GLU A 1 233 ? 7.068 -35.068 3.261 1.00 52.34 233 GLU A CA 1
ATOM 1814 C C . GLU A 1 233 ? 8.282 -34.604 4.085 1.00 52.34 233 GLU A C 1
ATOM 1816 O O . GLU A 1 233 ? 9.034 -35.456 4.571 1.00 52.34 233 GLU A O 1
ATOM 1821 N N . PRO A 1 234 ? 8.545 -33.288 4.205 1.00 49.03 234 PRO A N 1
ATOM 1822 C CA . PRO A 1 234 ? 9.582 -32.828 5.102 1.00 49.03 234 PRO A CA 1
ATOM 1823 C C . PRO A 1 234 ? 9.167 -33.264 6.501 1.00 49.03 234 PRO A C 1
ATOM 1825 O O . PRO A 1 234 ? 8.250 -32.700 7.102 1.00 49.03 234 PRO A O 1
ATOM 1828 N N . ASP A 1 235 ? 9.844 -34.308 6.980 1.00 46.59 235 ASP A N 1
ATOM 1829 C CA . ASP A 1 235 ? 9.869 -34.715 8.368 1.00 46.59 235 ASP A CA 1
ATOM 1830 C C . ASP A 1 235 ? 10.013 -33.447 9.196 1.00 46.59 235 ASP A C 1
ATOM 1832 O O . ASP A 1 235 ? 10.991 -32.699 9.077 1.00 46.59 235 ASP A O 1
ATOM 1836 N N . SER A 1 236 ? 8.984 -33.208 10.002 1.00 49.28 236 SER A N 1
ATOM 1837 C CA . SER A 1 236 ? 8.953 -32.273 11.107 1.00 49.28 236 SER A CA 1
ATOM 1838 C C . SER A 1 236 ? 10.054 -32.632 12.108 1.00 49.28 236 SER A C 1
ATOM 1840 O O . SER A 1 236 ? 9.807 -33.060 13.238 1.00 49.28 236 SER A O 1
ATOM 1842 N N . THR A 1 237 ? 11.303 -32.426 11.702 1.00 42.31 237 THR A N 1
ATOM 1843 C CA . THR A 1 237 ? 12.423 -32.327 12.608 1.00 42.31 237 THR A CA 1
ATOM 1844 C C . THR A 1 237 ? 12.189 -31.042 13.367 1.00 42.31 237 THR A C 1
ATOM 1846 O O . THR A 1 237 ? 12.393 -29.941 12.867 1.00 42.31 237 THR A O 1
ATOM 1849 N N . LYS A 1 238 ? 11.667 -31.237 14.574 1.00 51.19 238 LYS A N 1
ATOM 1850 C CA . LYS A 1 238 ? 11.671 -30.326 15.708 1.00 51.19 238 LYS A CA 1
ATOM 1851 C C . LYS A 1 238 ? 12.927 -29.460 15.690 1.00 51.19 238 LYS A C 1
ATOM 1853 O O . LYS A 1 238 ? 13.953 -29.827 16.262 1.00 51.19 238 LYS A O 1
ATOM 1858 N N . GLU A 1 239 ? 12.827 -28.296 15.071 1.00 41.53 239 GLU A N 1
ATOM 1859 C CA . GLU A 1 239 ? 13.724 -27.204 15.373 1.00 41.53 239 GLU A CA 1
ATOM 1860 C C . GLU A 1 239 ? 13.234 -26.650 16.710 1.00 41.53 239 GLU A C 1
ATOM 1862 O O . GLU A 1 239 ? 12.222 -25.954 16.810 1.00 41.53 239 GLU A O 1
ATOM 1867 N N . ASN A 1 240 ? 13.913 -27.093 17.769 1.00 52.00 240 ASN A N 1
ATOM 1868 C CA . ASN A 1 240 ? 13.968 -26.402 19.048 1.00 52.00 240 ASN A CA 1
ATOM 1869 C C . ASN A 1 240 ? 14.514 -24.997 18.763 1.00 52.00 240 ASN A C 1
ATOM 1871 O O . ASN A 1 240 ? 15.714 -24.748 18.845 1.00 52.00 240 ASN A O 1
ATOM 1875 N N . ILE A 1 241 ? 13.624 -24.095 18.368 1.00 41.53 241 ILE A N 1
ATOM 1876 C CA . ILE A 1 241 ? 13.851 -22.668 18.481 1.00 41.53 241 ILE A CA 1
ATOM 1877 C C . ILE A 1 241 ? 13.518 -22.355 19.932 1.00 41.53 241 ILE A C 1
ATOM 1879 O O . ILE A 1 241 ? 12.351 -22.210 20.288 1.00 41.53 241 ILE A O 1
ATOM 1883 N N . ASP A 1 242 ? 14.548 -22.318 20.774 1.00 50.12 242 ASP A N 1
ATOM 1884 C CA . ASP A 1 242 ? 14.478 -21.622 22.052 1.00 50.12 242 ASP A CA 1
ATOM 1885 C C . ASP A 1 242 ? 14.054 -20.171 21.771 1.00 50.12 242 ASP A C 1
ATOM 1887 O O . ASP A 1 242 ? 14.804 -19.434 21.121 1.00 50.12 242 ASP A O 1
ATOM 1891 N N . PRO A 1 243 ? 12.886 -19.700 22.243 1.00 46.00 243 PRO A N 1
ATOM 1892 C CA . PRO A 1 243 ? 12.605 -18.284 22.256 1.00 46.00 243 PRO A CA 1
ATOM 1893 C C . PRO A 1 243 ? 13.214 -17.717 23.539 1.00 46.00 243 PRO A C 1
ATOM 1895 O O . PRO A 1 243 ? 12.506 -17.377 24.481 1.00 46.00 243 PRO A O 1
ATOM 1898 N N . GLU A 1 244 ? 14.539 -17.596 23.581 1.00 45.44 244 GLU A N 1
ATOM 1899 C CA . GLU A 1 244 ? 15.198 -16.666 24.501 1.00 45.44 244 GLU A CA 1
ATOM 1900 C C . GLU A 1 244 ? 15.592 -15.404 23.727 1.00 45.44 244 GLU A C 1
ATOM 1902 O O . GLU A 1 244 ? 16.745 -14.991 23.666 1.00 45.44 244 GLU A O 1
ATOM 1907 N N . ILE A 1 245 ? 14.592 -14.763 23.115 1.00 44.22 245 ILE A N 1
ATOM 1908 C CA . ILE A 1 245 ? 14.630 -13.312 22.962 1.00 44.22 245 ILE A CA 1
ATOM 1909 C C . ILE A 1 245 ? 13.768 -12.761 24.082 1.00 44.22 245 ILE A C 1
ATOM 1911 O O . ILE A 1 245 ? 12.546 -12.657 23.997 1.00 44.22 245 ILE A O 1
ATOM 1915 N N . VAL A 1 246 ? 14.479 -12.457 25.160 1.00 43.75 246 VAL A N 1
ATOM 1916 C CA . VAL A 1 246 ? 14.081 -11.590 26.256 1.00 43.75 246 VAL A CA 1
ATOM 1917 C C . VAL A 1 246 ? 13.443 -10.330 25.666 1.00 43.75 246 VAL A C 1
ATOM 1919 O O . VAL A 1 246 ? 14.127 -9.404 25.234 1.00 43.75 246 VAL A O 1
ATOM 1922 N N . VAL A 1 247 ? 12.111 -10.296 25.640 1.00 43.91 247 VAL A N 1
ATOM 1923 C CA . VAL A 1 247 ? 11.376 -9.034 25.626 1.00 43.91 247 VAL A CA 1
ATOM 1924 C C . VAL A 1 247 ? 11.614 -8.434 27.002 1.00 43.91 247 VAL A C 1
ATOM 1926 O O . VAL A 1 247 ? 10.963 -8.806 27.979 1.00 43.91 247 VAL A O 1
ATOM 1929 N N . ASP A 1 248 ? 12.609 -7.556 27.089 1.00 42.75 248 ASP A N 1
ATOM 1930 C CA . ASP A 1 248 ? 12.784 -6.671 28.230 1.00 42.75 248 ASP A CA 1
ATOM 1931 C C . ASP A 1 248 ? 11.563 -5.745 28.295 1.00 42.75 248 ASP A C 1
ATOM 1933 O O . ASP A 1 248 ? 11.492 -4.690 27.666 1.00 42.75 248 ASP A O 1
ATOM 1937 N N . ASN A 1 249 ? 10.551 -6.213 29.021 1.00 44.53 249 ASN A N 1
ATOM 1938 C CA . ASN A 1 249 ? 9.294 -5.526 29.281 1.00 44.53 249 ASN A CA 1
ATOM 1939 C C . ASN A 1 249 ? 9.423 -4.586 30.495 1.00 44.53 249 ASN A C 1
ATOM 1941 O O . ASN A 1 249 ? 8.467 -4.393 31.242 1.00 44.53 249 ASN A O 1
ATOM 1945 N N . SER A 1 250 ? 10.608 -3.997 30.696 1.00 46.72 250 SER A N 1
ATOM 1946 C CA . SER A 1 250 ? 10.877 -3.012 31.748 1.00 46.72 250 SER A CA 1
ATOM 1947 C C . SER A 1 250 ? 11.204 -1.642 31.153 1.00 46.72 250 SER A C 1
ATOM 1949 O O . SER A 1 250 ? 12.212 -1.014 31.467 1.00 46.72 250 SER A O 1
ATOM 1951 N N . ARG A 1 251 ? 10.312 -1.130 30.304 1.00 40.81 251 ARG A N 1
ATOM 1952 C CA . ARG A 1 251 ? 10.094 0.316 30.240 1.00 40.81 251 ARG A CA 1
ATOM 1953 C C . ARG A 1 251 ? 8.678 0.592 30.695 1.00 40.81 251 ARG A C 1
ATOM 1955 O O . ARG A 1 251 ? 7.726 0.380 29.951 1.00 40.81 251 ARG A O 1
ATOM 1962 N N . GLU A 1 252 ? 8.574 1.096 31.920 1.00 46.09 252 GLU A N 1
ATOM 1963 C CA . GLU A 1 252 ? 7.511 2.013 32.307 1.00 46.09 252 GLU A CA 1
ATOM 1964 C C . GLU A 1 252 ? 7.461 3.126 31.254 1.00 46.09 252 GLU A C 1
ATOM 1966 O O . GLU A 1 252 ? 8.208 4.101 31.293 1.00 46.09 252 GLU A O 1
ATOM 1971 N N . ILE A 1 253 ? 6.614 2.942 30.246 1.00 43.50 253 ILE A N 1
ATOM 1972 C CA . ILE A 1 253 ? 6.090 4.059 29.486 1.00 43.50 253 ILE A CA 1
ATOM 1973 C C . ILE A 1 253 ? 4.985 4.602 30.380 1.00 43.50 253 ILE A C 1
ATOM 1975 O O . ILE A 1 253 ? 3.866 4.087 30.389 1.00 43.50 253 ILE A O 1
ATOM 1979 N N . GLU A 1 254 ? 5.316 5.628 31.165 1.00 42.31 254 GLU A N 1
ATOM 1980 C CA . GLU A 1 254 ? 4.335 6.628 31.567 1.00 42.31 254 GLU A CA 1
ATOM 1981 C C . GLU A 1 254 ? 3.697 7.153 30.276 1.00 42.31 254 GLU A C 1
ATOM 1983 O O . GLU A 1 254 ? 4.193 8.076 29.628 1.00 42.31 254 GLU A O 1
ATOM 1988 N N . ALA A 1 255 ? 2.608 6.509 29.858 1.00 40.50 255 ALA A N 1
ATOM 1989 C CA . ALA A 1 255 ? 1.728 7.006 28.823 1.00 40.50 255 ALA A CA 1
ATOM 1990 C C . ALA A 1 255 ? 1.016 8.229 29.403 1.00 40.50 255 ALA A C 1
ATOM 1992 O O . ALA A 1 255 ? -0.123 8.170 29.863 1.00 40.50 255 ALA A O 1
ATOM 1993 N N . THR A 1 256 ? 1.721 9.358 29.395 1.00 42.38 256 THR A N 1
ATOM 1994 C CA . THR A 1 256 ? 1.069 10.657 29.377 1.00 42.38 256 THR A CA 1
ATOM 1995 C C . THR A 1 256 ? 0.363 10.708 28.032 1.00 42.38 256 THR A C 1
ATOM 1997 O O . THR A 1 256 ? 0.993 10.972 27.011 1.00 42.38 256 THR A O 1
ATOM 2000 N N . LEU A 1 257 ? -0.921 10.342 28.026 1.00 41.28 257 LEU A N 1
ATOM 2001 C CA . LEU A 1 257 ? -1.835 10.596 26.919 1.00 41.28 257 LEU A CA 1
ATOM 2002 C C . LEU A 1 257 ? -1.598 12.042 26.462 1.00 41.28 257 LEU A C 1
ATOM 2004 O O . LEU A 1 257 ? -1.863 12.956 27.253 1.00 41.28 257 LEU A O 1
ATOM 2008 N N . PRO A 1 258 ? -1.079 12.295 25.246 1.00 47.28 258 PRO A N 1
ATOM 2009 C CA . PRO A 1 258 ? -1.184 13.630 24.702 1.00 47.28 258 PRO A CA 1
ATOM 2010 C C . PRO A 1 258 ? -2.681 13.897 24.602 1.00 47.28 258 PRO A C 1
ATOM 2012 O O . PRO A 1 258 ? -3.416 13.135 23.975 1.00 47.28 258 PRO A O 1
ATOM 2015 N N . ALA A 1 259 ? -3.142 14.931 25.301 1.00 42.72 259 ALA A N 1
ATOM 2016 C CA . ALA A 1 259 ? -4.479 15.449 25.110 1.00 42.72 259 ALA A CA 1
ATOM 2017 C C . ALA A 1 259 ? -4.654 15.667 23.606 1.00 42.72 259 ALA A C 1
ATOM 2019 O O . ALA A 1 259 ? -3.977 16.522 23.031 1.00 42.72 259 ALA A O 1
ATOM 2020 N N . SER A 1 260 ? -5.509 14.860 22.975 1.00 43.50 260 SER A N 1
ATOM 2021 C CA . SER A 1 260 ? -5.954 15.125 21.617 1.00 43.50 260 SER A CA 1
ATOM 2022 C C . SER A 1 260 ? -6.439 16.571 21.604 1.00 43.50 260 SER A C 1
ATOM 2024 O O . SER A 1 260 ? -7.326 16.908 22.400 1.00 43.50 260 SER A O 1
ATOM 2026 N N . PRO A 1 261 ? -5.849 17.461 20.788 1.00 45.66 261 PRO A N 1
ATOM 2027 C CA . PRO A 1 261 ? -6.459 18.755 20.583 1.00 45.66 261 PRO A CA 1
ATOM 2028 C C . PRO A 1 261 ? -7.854 18.457 20.047 1.00 45.66 261 PRO A C 1
ATOM 2030 O O . PRO A 1 261 ? -7.993 17.788 19.023 1.00 45.66 261 PRO A O 1
ATOM 2033 N N . LEU A 1 262 ? -8.882 18.886 20.789 1.00 40.34 262 LEU A N 1
ATOM 2034 C CA . LEU A 1 262 ? -10.236 18.952 20.266 1.00 40.34 262 LEU A CA 1
ATOM 2035 C C . LEU A 1 262 ? -10.123 19.523 18.856 1.00 40.34 262 LEU A C 1
ATOM 2037 O O . LEU A 1 262 ? -9.562 20.608 18.681 1.00 40.34 262 LEU A O 1
ATOM 2041 N N . ALA A 1 263 ? -10.625 18.774 17.878 1.00 41.12 263 ALA A N 1
ATOM 2042 C CA . ALA A 1 263 ? -10.860 19.273 16.544 1.00 41.12 263 ALA A CA 1
ATOM 2043 C C . ALA A 1 263 ? -11.720 20.533 16.684 1.00 41.12 263 ALA A C 1
ATOM 2045 O O . ALA A 1 263 ? -12.932 20.472 16.896 1.00 41.12 263 ALA A O 1
ATOM 2046 N N . THR A 1 264 ? -11.065 21.691 16.656 1.00 41.50 264 THR A N 1
ATOM 2047 C CA . THR A 1 264 ? -11.727 22.973 16.498 1.00 41.50 264 THR A CA 1
ATOM 2048 C C . THR A 1 264 ? -12.452 22.867 15.172 1.00 41.50 264 THR A C 1
ATOM 2050 O O . THR A 1 264 ? -11.818 22.747 14.126 1.00 41.50 264 THR A O 1
ATOM 2053 N N . SER A 1 265 ? -13.780 22.836 15.237 1.00 41.38 265 SER A N 1
ATOM 2054 C CA . SER A 1 265 ? -14.659 22.885 14.082 1.00 41.38 265 SER A CA 1
ATOM 2055 C C . SER A 1 265 ? -14.172 23.976 13.130 1.00 41.38 265 SER A C 1
ATOM 2057 O O . SER A 1 265 ? -14.258 25.164 13.458 1.00 41.38 265 SER A O 1
ATOM 2059 N N . TYR A 1 266 ? -13.663 23.587 11.964 1.00 41.41 266 TYR A N 1
ATOM 2060 C CA . TYR A 1 266 ? -13.536 24.497 10.838 1.00 41.41 266 TYR A CA 1
ATOM 2061 C C . TYR A 1 266 ? -14.958 24.838 10.390 1.00 41.41 266 TYR A C 1
ATOM 2063 O O . TYR A 1 266 ? -15.575 24.139 9.591 1.00 41.41 266 TYR A O 1
ATOM 2071 N N . ILE A 1 267 ? -15.505 25.901 10.979 1.00 45.12 267 ILE A N 1
ATOM 2072 C CA . ILE A 1 267 ? -16.619 26.640 10.400 1.00 45.12 267 ILE A CA 1
ATOM 2073 C C . ILE A 1 267 ? -16.050 27.264 9.130 1.00 45.12 267 ILE A C 1
ATOM 2075 O O . ILE A 1 267 ? -15.237 28.185 9.181 1.00 45.12 267 ILE A O 1
ATOM 2079 N N . THR A 1 268 ? -16.421 26.701 7.989 1.00 48.66 268 THR A N 1
ATOM 2080 C CA . THR A 1 268 ? -16.155 27.281 6.681 1.00 48.66 268 THR A CA 1
ATOM 2081 C C . THR A 1 268 ? -17.000 28.543 6.539 1.00 48.66 268 THR A C 1
ATOM 2083 O O . THR A 1 268 ? -18.200 28.491 6.268 1.00 48.66 268 THR A O 1
ATOM 2086 N N . ASP A 1 269 ? -16.367 29.699 6.748 1.00 46.53 269 ASP A N 1
ATOM 2087 C CA . ASP A 1 269 ? -16.904 30.979 6.301 1.00 46.53 269 ASP A CA 1
ATOM 2088 C C . ASP A 1 269 ? -16.988 30.950 4.773 1.00 46.53 269 ASP A C 1
ATOM 2090 O O . ASP A 1 269 ? -15.996 30.871 4.047 1.00 46.53 269 ASP A O 1
ATOM 2094 N N . LYS A 1 270 ? -18.225 30.963 4.293 1.00 44.28 270 LYS A N 1
ATOM 2095 C CA . LYS A 1 270 ? -18.599 31.046 2.888 1.00 44.28 270 LYS A CA 1
ATOM 2096 C C . LYS A 1 270 ? -18.376 32.498 2.437 1.00 44.28 270 LYS A C 1
ATOM 2098 O O . LYS A 1 270 ? -19.065 33.371 2.962 1.00 44.28 270 LYS A O 1
ATOM 2103 N N . PRO A 1 271 ? -17.477 32.811 1.486 1.00 50.53 271 PRO A N 1
ATOM 2104 C CA . PRO A 1 271 ? -17.394 34.171 0.974 1.00 50.53 271 PRO A CA 1
ATOM 2105 C C . PRO A 1 271 ? -18.635 34.474 0.123 1.00 50.53 271 PRO A C 1
ATOM 2107 O O . PRO A 1 271 ? -18.861 33.862 -0.924 1.00 50.53 271 PRO A O 1
ATOM 2110 N N . GLU A 1 272 ? -19.451 35.416 0.599 1.00 52.34 272 GLU A N 1
ATOM 2111 C CA . GLU A 1 272 ? -20.453 36.113 -0.206 1.00 52.34 272 GLU A CA 1
ATOM 2112 C C . GLU A 1 272 ? -19.756 36.777 -1.398 1.00 52.34 272 GLU A C 1
ATOM 2114 O O . GLU A 1 272 ? -18.868 37.615 -1.235 1.00 52.34 272 GLU A O 1
ATOM 2119 N N . GLN A 1 273 ? -20.154 36.381 -2.606 1.00 53.81 273 GLN A N 1
ATOM 2120 C CA . GLN A 1 273 ? -19.783 37.085 -3.825 1.00 53.81 273 GLN A CA 1
ATOM 2121 C C . GLN A 1 273 ? -20.670 38.323 -3.988 1.00 53.81 273 GLN A C 1
ATOM 2123 O O . GLN A 1 273 ? -21.898 38.208 -4.010 1.00 53.81 273 GLN A O 1
ATOM 2128 N N . TYR A 1 274 ? -20.019 39.479 -4.122 1.00 51.97 274 TYR A N 1
ATOM 2129 C CA . TYR A 1 274 ? -20.523 40.657 -4.829 1.00 51.97 274 TYR A CA 1
ATOM 2130 C C . TYR A 1 274 ? -19.932 40.680 -6.237 1.00 51.97 274 TYR A C 1
ATOM 2132 O O . TYR A 1 274 ? -18.732 40.339 -6.363 1.00 51.97 274 TYR A O 1
#

Secondary structure (DSSP, 8-state):
-HHHHHHHHHHHHHHHHHH----TTT--SSHHHHHHHHHHHTT--TTSHHHHHHHHHHTTT-GGG-TTHHHHHHHHHHHHHHHHHHHHHHHHHHS-HHHHHHHH-S-THHHHHHHHHHHHHHHHHHHHHHHHHHHTSHHHHHHHHIIIIIIIIIIIIHHHHHHHHHHHHHHHHHHHHHHHHHHHTS--------S-------------------------------------------------------------------------------